Protein AF-A0A3B0P380-F1 (afdb_monomer_lite)

pLDDT: mean 79.55, std 13.05, range [31.09, 96.0]

Sequence (305 aa):
MNDDGTLSNTISAFLKNLIENISSKEIKIEEIKENIISSLKQIDYEKLFTEDFFKKAALAVFDKSVKKDEFEKELQSLYNFLSENLPKLKNSAVRRKRNTSENKENNNFLRKLESIIINALKGLNSSLNKIDHKEISDSITNTITKIIKDQIGKVIKNIDSEIVSNNKLEKIVNIVIENKYFNELISDIITDFLAGKKIESNNIGSIISKILENVSSKLNNDIVNIVKKFTLDEKLINELVTDLIEFLSLEKTNEEDKEFLGKLIKEIINYLAETNYFKTKIIKRTTDFLVSYSKEFDITKPFQW

Organism: NCBI:txid45363

Radius of gyration: 25.13 Å; chains: 1; bounding box: 66×49×77 Å

Secondary structure (DSSP, 8-state):
---THHHHHHHHHHHHHHHHHHTTSS--HHHHHHHHHHHHHTS-HHHHS-HHHHHHHHHHHHHS---HHHHHHHHHHHHHHHHHHHHHHHHHHHH----SSHHHHHHHHHHHHHHHHHHHHHHHTT---TTTTHHHHHHHHHHHHHHHHHHHHHHHTT---SSS-HHHHHHHHHHHHHSHHHHHHHHHHHHHHHSS-----SSHHHHHHHHHHHHHHHHHHHHHHHHHHHTT-HHHHHHHHHHHHHHTT--S--HHHHHHHHHHHHHHHHHHHHSHIIIIIIIIHHHHHHHHHHTT--TTSTTT-

Structure (mmCIF, N/CA/C/O backbone):
data_AF-A0A3B0P380-F1
#
_entry.id   AF-A0A3B0P380-F1
#
loop_
_atom_site.group_PDB
_atom_site.id
_atom_site.type_symbol
_atom_site.label_atom_id
_atom_site.label_alt_id
_atom_site.label_comp_id
_atom_site.label_asym_id
_atom_site.label_entity_id
_atom_site.label_seq_id
_atom_site.pdbx_PDB_ins_code
_atom_site.Cartn_x
_atom_site.Cartn_y
_atom_site.Cartn_z
_atom_site.occupancy
_atom_site.B_iso_or_equiv
_atom_site.auth_seq_id
_atom_site.auth_comp_id
_atom_site.auth_asym_id
_atom_site.auth_atom_id
_atom_site.pdbx_PDB_model_num
ATOM 1 N N . MET A 1 1 ? 32.455 13.733 -23.886 1.00 31.33 1 MET A N 1
ATOM 2 C CA . MET A 1 1 ? 32.086 13.857 -25.311 1.00 31.33 1 MET A CA 1
ATOM 3 C C . MET A 1 1 ? 31.186 12.688 -25.636 1.00 31.33 1 MET A C 1
ATOM 5 O O . MET A 1 1 ? 31.513 11.572 -25.258 1.00 31.33 1 MET A O 1
ATOM 9 N N . ASN A 1 2 ? 30.012 13.021 -26.156 1.00 31.09 2 ASN A N 1
ATOM 10 C CA . ASN A 1 2 ? 28.775 12.262 -26.053 1.00 31.09 2 ASN A CA 1
ATOM 11 C C . ASN A 1 2 ? 28.783 10.947 -26.825 1.00 31.09 2 ASN A C 1
ATOM 13 O O . ASN A 1 2 ? 29.142 10.908 -27.998 1.00 31.09 2 ASN A O 1
ATOM 17 N N . ASP A 1 3 ? 28.258 9.913 -26.175 1.00 38.47 3 ASP A N 1
ATOM 18 C CA . ASP A 1 3 ? 27.872 8.644 -26.787 1.00 38.47 3 ASP A CA 1
ATOM 19 C C . ASP A 1 3 ? 26.443 8.735 -27.374 1.00 38.47 3 ASP A C 1
ATOM 21 O O . ASP A 1 3 ? 25.606 7.850 -27.195 1.00 38.47 3 ASP A O 1
ATOM 25 N N . ASP A 1 4 ? 26.158 9.836 -28.092 1.00 40.62 4 ASP A N 1
ATOM 26 C CA . ASP A 1 4 ? 24.897 10.088 -28.824 1.00 40.62 4 ASP A CA 1
ATOM 27 C C . ASP A 1 4 ? 24.667 9.065 -29.964 1.00 40.62 4 ASP A C 1
ATOM 29 O O . ASP A 1 4 ? 23.610 9.028 -30.600 1.00 40.62 4 ASP A O 1
ATOM 33 N N . GLY A 1 5 ? 25.648 8.192 -30.223 1.00 46.19 5 GLY A N 1
ATOM 34 C CA . GLY A 1 5 ? 25.595 7.159 -31.251 1.00 46.19 5 GLY A CA 1
ATOM 35 C C . GLY A 1 5 ? 24.738 5.947 -30.883 1.00 46.19 5 GLY A C 1
ATOM 36 O O . GLY A 1 5 ? 24.201 5.299 -31.773 1.00 46.19 5 GLY A O 1
ATOM 37 N N . THR A 1 6 ? 24.551 5.618 -29.605 1.00 54.59 6 THR A N 1
ATOM 38 C CA . THR A 1 6 ? 23.923 4.336 -29.224 1.00 54.59 6 THR A CA 1
ATOM 39 C C . THR A 1 6 ? 22.413 4.304 -29.475 1.00 54.59 6 THR A C 1
ATOM 41 O O . THR A 1 6 ? 21.918 3.369 -30.111 1.00 54.59 6 THR A O 1
ATOM 44 N N . LEU A 1 7 ? 21.670 5.337 -29.063 1.00 49.72 7 LEU A N 1
ATOM 45 C CA . LEU A 1 7 ? 20.218 5.410 -29.279 1.00 49.72 7 LEU A CA 1
ATOM 46 C C . LEU A 1 7 ? 19.874 5.654 -30.757 1.00 49.72 7 LEU A C 1
ATOM 48 O O . LEU A 1 7 ? 18.997 4.987 -31.302 1.00 49.72 7 LEU A O 1
ATOM 52 N N . SER A 1 8 ? 20.608 6.552 -31.422 1.00 50.03 8 SER A N 1
ATOM 53 C CA . SER A 1 8 ? 20.421 6.869 -32.845 1.00 50.03 8 SER A CA 1
ATOM 54 C C . SER A 1 8 ? 20.679 5.655 -33.747 1.00 50.03 8 SER A C 1
ATOM 56 O O . SER A 1 8 ? 19.872 5.345 -34.629 1.00 50.03 8 SER A O 1
ATOM 58 N N . ASN A 1 9 ? 21.740 4.887 -33.472 1.00 60.78 9 ASN A N 1
ATOM 59 C CA . ASN A 1 9 ? 22.031 3.655 -34.208 1.00 60.78 9 ASN A CA 1
ATOM 60 C C . ASN A 1 9 ? 20.990 2.563 -33.931 1.00 60.78 9 ASN A C 1
ATOM 62 O O . ASN A 1 9 ? 20.631 1.818 -34.840 1.00 60.78 9 ASN A O 1
ATOM 66 N N . THR A 1 10 ? 20.456 2.499 -32.709 1.00 54.00 10 THR A N 1
ATOM 67 C CA . THR A 1 10 ? 19.391 1.554 -32.338 1.00 54.00 10 THR A CA 1
ATOM 68 C C . THR A 1 10 ? 18.070 1.886 -33.040 1.00 54.00 10 THR A C 1
ATOM 70 O O . THR A 1 10 ? 17.429 0.994 -33.593 1.00 54.00 10 THR A O 1
ATOM 73 N N . ILE A 1 11 ? 17.682 3.166 -33.086 1.00 58.34 11 ILE A N 1
ATOM 74 C CA . ILE A 1 11 ? 16.498 3.639 -33.824 1.00 58.34 11 ILE A CA 1
ATOM 75 C C . ILE A 1 11 ? 16.674 3.381 -35.324 1.00 58.34 11 ILE A C 1
ATOM 77 O O . ILE A 1 11 ? 15.760 2.884 -35.976 1.00 58.34 11 ILE A O 1
ATOM 81 N N . SER A 1 12 ? 17.863 3.650 -35.864 1.00 63.22 12 SER A N 1
ATOM 82 C CA . SER A 1 12 ? 18.176 3.402 -37.275 1.00 63.22 12 SER A CA 1
ATOM 83 C C . SER A 1 12 ? 18.116 1.911 -37.623 1.00 63.22 12 SER A C 1
ATOM 85 O O . SER A 1 12 ? 17.576 1.550 -38.665 1.00 63.22 12 SER A O 1
ATOM 87 N N . ALA A 1 13 ? 18.602 1.034 -36.738 1.00 65.19 13 ALA A N 1
ATOM 88 C CA . ALA A 1 13 ? 18.504 -0.415 -36.900 1.00 65.19 13 ALA A CA 1
ATOM 89 C C . ALA A 1 13 ? 17.050 -0.913 -36.823 1.00 65.19 13 ALA A C 1
ATOM 91 O O . ALA A 1 13 ? 16.642 -1.726 -37.652 1.00 65.19 13 ALA A O 1
ATOM 92 N N . PHE A 1 14 ? 16.248 -0.384 -35.889 1.00 63.31 14 PHE A N 1
ATOM 93 C CA . PHE A 1 14 ? 14.815 -0.680 -35.794 1.00 63.31 14 PHE A CA 1
ATOM 94 C C . PHE A 1 14 ? 14.070 -0.271 -37.071 1.00 63.31 14 PHE A C 1
ATOM 96 O O . PHE A 1 14 ? 13.351 -1.082 -37.650 1.00 63.31 14 PHE A O 1
ATOM 103 N N . LEU A 1 15 ? 14.275 0.964 -37.542 1.00 64.94 15 LEU A N 1
ATOM 104 C CA . LEU A 1 15 ? 13.627 1.479 -38.750 1.00 64.94 15 LEU A CA 1
ATOM 105 C C . LEU A 1 15 ? 14.047 0.697 -39.994 1.00 64.94 15 LEU A C 1
ATOM 107 O O . LEU A 1 15 ? 13.199 0.372 -40.819 1.00 64.94 15 LEU A O 1
ATOM 111 N N . LYS A 1 16 ? 15.330 0.343 -40.111 1.00 68.75 16 LYS A N 1
ATOM 112 C CA . LYS A 1 16 ? 15.836 -0.451 -41.233 1.00 68.75 16 LYS A CA 1
ATOM 113 C C . LYS A 1 16 ? 15.203 -1.846 -41.274 1.00 68.75 16 LYS A C 1
ATOM 115 O O . LYS A 1 16 ? 14.675 -2.227 -42.314 1.00 68.75 16 LYS A O 1
ATOM 120 N N . ASN A 1 17 ? 15.156 -2.550 -40.140 1.00 64.06 17 ASN A N 1
ATOM 121 C CA . ASN A 1 17 ? 14.493 -3.856 -40.039 1.00 64.06 17 ASN A CA 1
ATOM 122 C C . ASN A 1 17 ? 12.981 -3.773 -40.299 1.00 64.06 17 ASN A C 1
ATOM 124 O O . ASN A 1 17 ? 12.400 -4.682 -40.889 1.00 64.06 17 ASN A O 1
ATOM 128 N N . LEU A 1 18 ? 12.327 -2.689 -39.879 1.00 60.84 18 LEU A N 1
ATOM 129 C CA . LEU A 1 18 ? 10.902 -2.475 -40.125 1.00 60.84 18 LEU A CA 1
ATOM 130 C C . LEU A 1 18 ? 10.618 -2.239 -41.619 1.00 60.84 18 LEU A C 1
ATOM 132 O O . LEU A 1 18 ? 9.699 -2.837 -42.174 1.00 60.84 18 LEU A O 1
ATOM 136 N N . ILE A 1 19 ? 11.435 -1.416 -42.281 1.00 65.75 19 ILE A N 1
ATOM 137 C CA . ILE A 1 19 ? 11.305 -1.077 -43.707 1.00 65.75 19 ILE A CA 1
ATOM 138 C C . ILE A 1 19 ? 11.599 -2.286 -44.605 1.00 65.75 19 ILE A C 1
ATOM 140 O O . ILE A 1 19 ? 10.837 -2.548 -45.540 1.00 65.75 19 ILE A O 1
ATOM 144 N N . GLU A 1 20 ? 12.663 -3.044 -44.323 1.00 65.62 20 GLU A N 1
ATOM 145 C CA . GLU A 1 20 ? 13.025 -4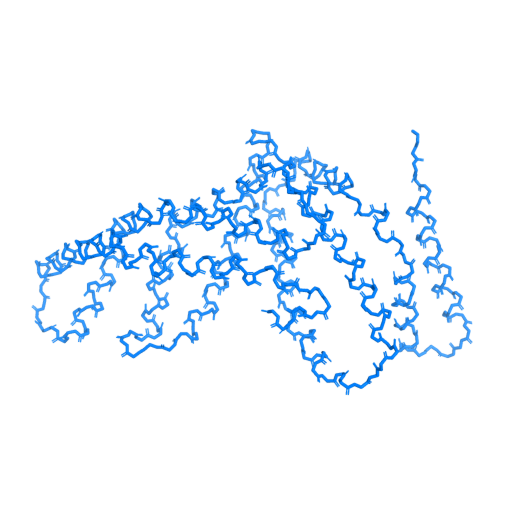.243 -45.096 1.00 65.62 20 GLU A CA 1
ATOM 146 C C . GLU A 1 20 ? 11.919 -5.311 -45.038 1.00 65.62 20 GLU A C 1
ATOM 148 O O . GLU A 1 20 ? 11.603 -5.940 -46.049 1.00 65.62 20 GLU A O 1
ATOM 153 N N . ASN A 1 21 ? 11.250 -5.445 -43.892 1.00 56.84 21 ASN A N 1
ATOM 154 C CA . ASN A 1 21 ? 10.169 -6.410 -43.706 1.00 56.84 21 ASN A CA 1
ATOM 155 C C . ASN A 1 21 ? 8.831 -5.983 -44.335 1.00 56.84 21 ASN A C 1
ATOM 157 O O . ASN A 1 21 ? 8.106 -6.833 -44.846 1.00 56.84 21 ASN A O 1
ATOM 161 N N . ILE A 1 22 ? 8.500 -4.685 -44.349 1.00 59.16 22 ILE A N 1
ATOM 162 C CA . ILE A 1 22 ? 7.259 -4.171 -44.969 1.00 59.16 22 ILE A CA 1
ATOM 163 C C . ILE A 1 22 ? 7.318 -4.239 -46.505 1.00 59.16 22 ILE A C 1
ATOM 165 O O . ILE A 1 22 ? 6.292 -4.393 -47.162 1.00 59.16 22 ILE A O 1
ATOM 169 N N . SER A 1 23 ? 8.513 -4.152 -47.092 1.00 59.81 23 SER A N 1
ATOM 170 C CA . SER A 1 23 ? 8.684 -3.990 -48.543 1.00 59.81 23 SER A CA 1
ATOM 171 C C . SER A 1 23 ? 8.512 -5.280 -49.365 1.00 59.81 23 SER A C 1
ATOM 173 O O . SER A 1 23 ? 8.600 -5.218 -50.590 1.00 59.81 23 SER A O 1
ATOM 175 N N . SER A 1 24 ? 8.296 -6.450 -48.743 1.00 55.84 24 SER A N 1
ATOM 176 C CA . SER A 1 24 ? 8.492 -7.746 -49.420 1.00 55.84 24 SER A CA 1
ATOM 177 C C . SER A 1 24 ? 7.262 -8.641 -49.659 1.00 55.84 24 SER A C 1
ATOM 179 O O . SER A 1 24 ? 7.450 -9.693 -50.269 1.00 55.84 24 SER A O 1
ATOM 181 N N . LYS A 1 25 ? 6.019 -8.271 -49.289 1.00 50.59 25 LYS A N 1
ATOM 182 C CA . LYS A 1 25 ? 4.778 -8.987 -49.697 1.00 50.59 25 LYS A CA 1
ATOM 183 C C . LYS A 1 25 ? 3.492 -8.258 -49.279 1.00 50.59 25 LYS A C 1
ATOM 185 O O . LYS A 1 25 ? 3.532 -7.311 -48.503 1.00 50.59 25 LYS A O 1
ATOM 190 N N . GLU A 1 26 ? 2.363 -8.719 -49.825 1.00 55.75 26 GLU A N 1
ATOM 191 C CA . GLU A 1 26 ? 0.990 -8.313 -49.486 1.00 55.75 26 GLU A CA 1
ATOM 192 C C . GLU A 1 26 ? 0.831 -8.129 -47.966 1.00 55.75 26 GLU A C 1
ATOM 194 O O . GLU A 1 26 ? 1.097 -9.053 -47.196 1.00 55.75 26 GLU A O 1
ATOM 199 N N . ILE A 1 27 ? 0.471 -6.915 -47.535 1.00 56.84 27 ILE A N 1
ATOM 200 C CA . ILE A 1 27 ? 0.569 -6.496 -46.133 1.00 56.84 27 ILE A CA 1
ATOM 201 C C . ILE A 1 27 ? -0.408 -7.300 -45.270 1.00 56.84 27 ILE A C 1
ATOM 203 O O . ILE A 1 27 ? -1.596 -6.987 -45.181 1.00 56.84 27 ILE A O 1
ATOM 207 N N . LYS A 1 28 ? 0.110 -8.314 -44.578 1.00 60.62 28 LYS A N 1
ATOM 208 C CA . LYS A 1 28 ? -0.597 -8.988 -43.491 1.00 60.62 28 LYS A CA 1
ATOM 209 C C . LYS A 1 28 ? -0.248 -8.288 -42.185 1.00 60.62 28 LYS A C 1
ATOM 211 O O . LYS A 1 28 ? 0.909 -8.247 -41.769 1.00 60.62 28 LYS A O 1
ATOM 216 N N . ILE A 1 29 ? -1.260 -7.724 -41.535 1.00 57.81 29 ILE A N 1
ATOM 217 C CA . ILE A 1 29 ? -1.129 -6.965 -40.282 1.00 57.81 29 ILE A CA 1
ATOM 218 C C . ILE A 1 29 ? -0.435 -7.804 -39.194 1.00 57.81 29 ILE A C 1
ATOM 220 O O . ILE A 1 29 ? 0.309 -7.277 -38.368 1.00 57.81 29 ILE A O 1
ATOM 224 N N . GLU A 1 30 ? -0.658 -9.113 -39.207 1.00 64.31 30 GLU A N 1
ATOM 225 C CA . GLU A 1 30 ? -0.073 -10.093 -38.297 1.00 64.31 30 GLU A CA 1
ATOM 226 C C . GLU A 1 30 ? 1.449 -10.210 -38.484 1.00 64.31 30 GLU A C 1
ATOM 228 O O . GLU A 1 30 ? 2.176 -10.158 -37.494 1.00 64.31 30 GLU A O 1
ATOM 233 N N . GLU A 1 31 ? 1.941 -10.238 -39.727 1.00 63.06 31 GLU A N 1
ATOM 234 C CA . GLU A 1 31 ? 3.381 -10.279 -40.033 1.00 63.06 31 GLU A CA 1
ATOM 235 C C . GLU A 1 31 ? 4.069 -8.959 -39.635 1.00 63.06 31 GLU A C 1
ATOM 237 O O . GLU A 1 31 ? 5.155 -8.967 -39.058 1.00 63.06 31 GLU A O 1
ATOM 242 N N . ILE A 1 32 ? 3.413 -7.806 -39.833 1.00 63.38 32 ILE A N 1
ATOM 243 C CA . ILE A 1 32 ? 3.929 -6.508 -39.357 1.00 63.38 32 ILE A CA 1
ATOM 244 C C . ILE A 1 32 ? 4.048 -6.485 -37.828 1.00 63.38 32 ILE A C 1
ATOM 246 O O . ILE A 1 32 ? 5.060 -6.029 -37.295 1.00 63.38 32 ILE A O 1
ATOM 250 N N . LYS A 1 33 ? 3.035 -6.981 -37.106 1.00 65.00 33 LYS A N 1
ATOM 251 C CA . LYS A 1 33 ? 3.068 -7.049 -35.636 1.00 65.00 33 LYS A CA 1
ATOM 252 C C . LYS A 1 33 ? 4.216 -7.927 -35.146 1.00 65.00 33 LYS A C 1
ATOM 254 O O . LYS A 1 33 ? 4.934 -7.520 -34.234 1.00 65.00 33 LYS A O 1
ATOM 259 N N . GLU A 1 34 ? 4.406 -9.098 -35.746 1.00 68.25 34 GLU A N 1
ATOM 260 C CA . GLU A 1 34 ? 5.503 -10.003 -35.393 1.00 68.25 34 GLU A CA 1
ATOM 261 C C . GLU A 1 34 ? 6.873 -9.373 -35.673 1.00 68.25 34 GLU A C 1
ATOM 263 O O . GLU A 1 34 ? 7.756 -9.440 -34.816 1.00 68.25 34 GLU A O 1
ATOM 268 N N . ASN A 1 35 ? 7.021 -8.667 -36.796 1.00 65.94 35 ASN A N 1
ATOM 269 C CA . ASN A 1 35 ? 8.257 -7.976 -37.171 1.00 65.94 35 ASN A CA 1
ATOM 270 C C . ASN A 1 35 ? 8.581 -6.769 -36.277 1.00 65.94 35 ASN A C 1
ATOM 272 O O . ASN A 1 35 ? 9.744 -6.530 -35.941 1.00 65.94 35 ASN A O 1
ATOM 276 N N . ILE A 1 36 ? 7.566 -6.022 -35.835 1.00 68.00 36 ILE A N 1
ATOM 277 C CA . ILE A 1 36 ? 7.741 -4.957 -34.837 1.00 68.00 36 ILE A CA 1
ATOM 278 C C . ILE A 1 36 ? 8.210 -5.560 -33.510 1.00 68.00 36 ILE A C 1
ATOM 280 O O . ILE A 1 36 ? 9.177 -5.080 -32.919 1.00 68.00 36 ILE A O 1
ATOM 284 N N . ILE A 1 37 ? 7.554 -6.626 -33.044 1.00 67.00 37 ILE A N 1
ATOM 285 C CA . ILE A 1 37 ? 7.884 -7.272 -31.768 1.00 67.00 37 ILE A CA 1
ATOM 286 C C . ILE A 1 37 ? 9.293 -7.873 -31.806 1.00 67.00 37 ILE A C 1
ATOM 288 O O . ILE A 1 37 ? 10.044 -7.719 -30.842 1.00 67.00 37 ILE A O 1
ATOM 292 N N . SER A 1 38 ? 9.671 -8.543 -32.897 1.00 67.94 38 SER A N 1
ATOM 293 C CA . SER A 1 38 ? 11.007 -9.125 -33.049 1.00 67.94 38 SER A CA 1
ATOM 294 C C . SER A 1 38 ? 12.091 -8.045 -33.066 1.00 67.94 38 SER A C 1
ATOM 296 O O . SER A 1 38 ? 13.095 -8.186 -32.370 1.00 67.94 38 SER A O 1
ATOM 298 N N . SER A 1 39 ? 11.850 -6.927 -33.753 1.00 68.75 39 SER A N 1
ATOM 299 C CA . SER A 1 39 ? 12.773 -5.787 -33.796 1.00 68.75 39 SER A CA 1
ATOM 300 C C . SER A 1 39 ? 12.926 -5.114 -32.428 1.00 68.75 39 SER A C 1
ATOM 302 O O . SER A 1 39 ? 14.040 -4.792 -32.024 1.00 68.75 39 SER A O 1
ATOM 304 N N . LEU A 1 40 ? 11.837 -4.962 -31.664 1.00 68.19 40 LEU A N 1
ATOM 305 C CA . LEU A 1 40 ? 11.903 -4.449 -30.290 1.00 68.19 40 LEU A CA 1
ATOM 306 C C . LEU A 1 40 ? 12.730 -5.373 -29.385 1.00 68.19 40 LEU A C 1
ATOM 308 O O . LEU A 1 40 ? 13.587 -4.906 -28.642 1.00 68.19 40 LEU A O 1
ATOM 312 N N . LYS A 1 41 ? 12.554 -6.697 -29.488 1.00 69.00 41 LYS A N 1
ATOM 313 C CA . LYS A 1 41 ? 13.314 -7.683 -28.694 1.00 69.00 41 LYS A CA 1
ATOM 314 C C . LYS A 1 41 ? 14.835 -7.642 -28.933 1.00 69.00 41 LYS A C 1
ATOM 316 O O . LYS A 1 41 ? 15.590 -8.097 -28.067 1.00 69.00 41 LYS A O 1
ATOM 321 N N . GLN A 1 42 ? 15.284 -7.127 -30.081 1.00 70.94 42 GLN A N 1
ATOM 322 C CA . GLN A 1 42 ? 16.705 -7.024 -30.442 1.00 70.94 42 GLN A CA 1
ATOM 323 C C . GLN A 1 42 ? 17.425 -5.845 -29.776 1.00 70.94 42 GLN A C 1
ATOM 325 O O . GLN A 1 42 ? 18.654 -5.848 -29.718 1.00 70.94 42 GLN A O 1
ATOM 330 N N . ILE A 1 43 ? 16.692 -4.863 -29.243 1.00 71.50 43 ILE A N 1
ATOM 331 C CA . ILE A 1 43 ? 17.286 -3.706 -28.571 1.00 71.50 43 ILE A CA 1
ATOM 332 C C . ILE A 1 43 ? 17.975 -4.151 -27.269 1.00 71.50 43 ILE A C 1
ATOM 334 O O . ILE A 1 43 ? 17.421 -4.904 -26.460 1.00 71.50 43 ILE A O 1
ATOM 338 N N . ASP A 1 44 ? 19.205 -3.678 -27.057 1.00 73.50 44 ASP A N 1
ATOM 339 C CA . ASP A 1 44 ? 19.976 -3.922 -25.834 1.00 73.50 44 ASP A CA 1
ATOM 340 C C . ASP A 1 44 ? 19.581 -2.921 -24.741 1.00 73.50 44 ASP A C 1
ATOM 342 O O . ASP A 1 44 ? 20.306 -1.984 -24.400 1.00 73.50 44 ASP A O 1
ATOM 346 N N . TYR A 1 45 ? 18.362 -3.099 -24.231 1.00 74.19 45 TYR A N 1
ATOM 347 C CA . TYR A 1 45 ? 17.763 -2.202 -23.249 1.00 74.19 45 TYR A CA 1
ATOM 348 C C . TYR A 1 45 ? 18.596 -2.054 -21.968 1.00 74.19 45 TYR A C 1
ATOM 350 O O . TYR A 1 45 ? 18.578 -0.989 -21.362 1.00 74.19 45 TYR A O 1
ATOM 358 N N . GLU A 1 46 ? 19.351 -3.077 -21.564 1.00 73.06 46 GLU A N 1
ATOM 359 C CA . GLU A 1 46 ? 20.165 -3.039 -20.342 1.00 73.06 46 GLU A CA 1
ATOM 360 C C . GLU A 1 46 ? 21.307 -2.019 -20.430 1.00 73.06 46 GLU A C 1
ATOM 362 O O . GLU A 1 46 ? 21.632 -1.372 -19.434 1.00 73.06 46 GLU A O 1
ATOM 367 N N . LYS A 1 47 ? 21.883 -1.827 -21.626 1.00 81.06 47 LYS A N 1
ATOM 368 C CA . LYS A 1 47 ? 22.918 -0.806 -21.857 1.00 81.06 47 LYS A CA 1
ATOM 369 C C . LYS A 1 47 ? 22.360 0.610 -21.918 1.00 81.06 47 LYS A C 1
ATOM 371 O O . LYS A 1 47 ? 23.066 1.551 -21.571 1.00 81.06 47 LYS A O 1
ATOM 376 N N . LEU A 1 48 ? 21.119 0.763 -22.373 1.00 80.12 48 LEU A N 1
ATOM 377 C CA . LEU A 1 48 ? 20.465 2.067 -22.487 1.00 80.12 48 LEU A CA 1
ATOM 378 C C . LEU A 1 48 ? 19.907 2.525 -21.133 1.00 80.12 48 LEU A C 1
ATOM 380 O O . LEU A 1 48 ? 20.122 3.659 -20.711 1.00 80.12 48 LEU A O 1
ATOM 384 N N . PHE A 1 49 ? 19.224 1.626 -20.429 1.00 85.12 49 PHE A N 1
ATOM 385 C CA . PHE A 1 49 ? 18.481 1.906 -19.204 1.00 85.12 49 PHE A CA 1
ATOM 386 C C . PHE A 1 49 ? 19.271 1.471 -17.962 1.00 85.12 49 PHE A C 1
ATOM 388 O O . PHE A 1 49 ? 18.884 0.560 -17.226 1.00 85.12 49 PHE A O 1
ATOM 395 N N . THR A 1 50 ? 20.415 2.122 -17.750 1.00 87.25 50 THR A N 1
ATOM 396 C CA . THR A 1 50 ? 21.296 1.898 -16.592 1.00 87.25 50 THR A CA 1
ATOM 397 C C . THR A 1 50 ? 20.795 2.607 -15.330 1.00 87.25 50 THR A C 1
ATOM 399 O O . THR A 1 50 ? 19.941 3.490 -15.388 1.00 87.25 50 THR A O 1
ATOM 402 N N . GLU A 1 51 ? 21.356 2.258 -14.168 1.00 86.88 51 GLU A N 1
ATOM 403 C CA . GLU A 1 51 ? 21.082 2.972 -12.910 1.00 86.88 51 GLU A CA 1
ATOM 404 C C . GLU A 1 51 ? 21.368 4.482 -13.034 1.00 86.88 51 GLU A C 1
ATOM 406 O O . GLU A 1 51 ? 20.551 5.303 -12.623 1.00 86.88 51 GLU A O 1
ATOM 411 N N . ASP A 1 52 ? 22.498 4.852 -13.647 1.00 85.25 52 ASP A N 1
ATOM 412 C CA . ASP A 1 52 ? 22.889 6.252 -13.857 1.00 85.25 52 ASP A CA 1
ATOM 413 C C . ASP A 1 52 ? 21.938 6.975 -14.819 1.00 85.25 52 ASP A C 1
ATOM 415 O O . ASP A 1 52 ? 21.585 8.129 -14.574 1.00 85.25 52 ASP A O 1
ATOM 419 N N . PHE A 1 53 ? 21.458 6.289 -15.866 1.00 86.81 53 PHE A N 1
ATOM 420 C CA . PHE A 1 53 ? 20.419 6.826 -16.745 1.00 86.81 53 PHE A CA 1
ATOM 421 C C . PHE A 1 53 ? 19.166 7.189 -15.947 1.00 86.81 53 PHE A C 1
ATOM 423 O O . PHE A 1 53 ? 18.705 8.325 -16.029 1.00 86.81 53 PHE A O 1
ATOM 430 N N . PHE A 1 54 ? 18.634 6.262 -15.144 1.00 85.88 54 PHE A N 1
ATOM 431 C CA . PHE A 1 54 ? 17.427 6.526 -14.359 1.00 85.88 54 PHE A CA 1
ATOM 432 C C . PHE A 1 54 ? 17.648 7.592 -13.293 1.00 85.88 54 PHE A C 1
ATOM 434 O O . PHE A 1 54 ? 16.773 8.430 -13.100 1.00 85.88 54 PHE A O 1
ATOM 441 N N . LYS A 1 55 ? 18.822 7.624 -12.657 1.00 81.69 55 LYS A N 1
ATOM 442 C CA . LYS A 1 55 ? 19.176 8.676 -11.702 1.00 81.69 55 LYS A CA 1
ATOM 443 C C . LYS A 1 55 ? 19.200 10.054 -12.365 1.00 81.69 55 LYS A C 1
ATOM 445 O O . LYS A 1 55 ? 18.609 10.994 -11.845 1.00 81.69 55 LYS A O 1
ATOM 450 N N . LYS A 1 56 ? 19.849 10.185 -13.526 1.00 81.94 56 LYS A N 1
ATOM 451 C CA . LYS A 1 56 ? 19.892 11.439 -14.295 1.00 81.94 56 LYS A CA 1
ATOM 452 C C . LYS A 1 56 ? 18.527 11.831 -14.838 1.00 81.94 56 LYS A C 1
ATOM 454 O O . LYS A 1 56 ? 18.192 13.005 -14.797 1.00 81.94 56 LYS A O 1
ATOM 459 N N . ALA A 1 57 ? 17.747 10.872 -15.333 1.00 80.25 57 ALA A N 1
ATOM 460 C CA . ALA A 1 57 ? 16.392 11.118 -15.809 1.00 80.25 57 ALA A CA 1
ATOM 461 C C . ALA A 1 57 ? 15.499 11.620 -14.669 1.00 80.25 57 ALA A C 1
ATOM 463 O O . ALA A 1 57 ? 14.793 12.606 -14.848 1.00 80.25 57 ALA A O 1
ATOM 464 N N . ALA A 1 58 ? 15.590 10.992 -13.494 1.00 75.00 58 ALA A N 1
ATOM 465 C CA . ALA A 1 58 ? 14.900 11.426 -12.290 1.00 75.00 58 ALA A CA 1
ATOM 466 C C . ALA A 1 58 ? 15.307 12.862 -11.928 1.00 75.00 58 ALA A C 1
ATOM 468 O O . ALA A 1 58 ? 14.460 13.744 -11.949 1.00 75.00 58 ALA A O 1
ATOM 469 N N . LEU A 1 59 ? 16.604 13.135 -11.742 1.00 74.94 59 LEU A N 1
ATOM 470 C CA . LEU A 1 59 ? 17.106 14.483 -11.441 1.00 74.94 59 LEU A CA 1
ATOM 471 C C . LEU A 1 59 ? 16.706 15.524 -12.499 1.00 74.94 59 LEU A C 1
ATOM 473 O O . LEU A 1 59 ? 16.283 16.612 -12.148 1.00 74.94 59 LEU A O 1
ATOM 477 N N . ALA A 1 60 ? 16.746 15.192 -13.790 1.00 74.50 60 ALA A N 1
ATOM 478 C CA . ALA A 1 60 ? 16.362 16.112 -14.862 1.00 74.50 60 ALA A CA 1
ATOM 479 C C . ALA A 1 60 ? 14.853 16.407 -14.902 1.00 74.50 60 ALA A C 1
ATOM 481 O O . ALA A 1 60 ? 14.451 17.510 -15.280 1.00 74.50 60 ALA A O 1
ATOM 482 N N . VAL A 1 61 ? 14.011 15.433 -14.541 1.00 70.88 61 VAL A N 1
ATOM 483 C CA . VAL A 1 61 ? 12.578 15.666 -14.300 1.00 70.88 61 VAL A CA 1
ATOM 484 C C . VAL A 1 61 ? 12.400 16.525 -13.048 1.00 70.88 61 VAL A C 1
ATOM 486 O O . VAL A 1 61 ? 11.518 17.377 -13.027 1.00 70.88 61 VAL A O 1
ATOM 489 N N . PHE A 1 62 ? 13.257 16.344 -12.041 1.00 68.00 62 PHE A N 1
ATOM 490 C CA . PHE A 1 62 ? 13.149 17.018 -10.750 1.00 68.00 62 PHE A CA 1
ATOM 491 C C . PHE A 1 62 ? 13.701 18.451 -10.718 1.00 68.00 62 PHE A C 1
ATOM 493 O O . PHE A 1 62 ? 13.245 19.252 -9.906 1.00 68.00 62 PHE A O 1
ATOM 500 N N . ASP A 1 63 ? 14.643 18.777 -11.603 1.00 64.31 63 ASP A N 1
ATOM 501 C CA . ASP A 1 63 ? 15.239 20.110 -11.767 1.00 64.31 63 ASP A CA 1
ATOM 502 C C . ASP A 1 63 ? 14.381 21.033 -12.642 1.00 64.31 63 ASP A C 1
ATOM 504 O O . ASP A 1 63 ? 14.494 22.260 -12.584 1.00 64.31 63 ASP A O 1
ATOM 508 N N . LYS A 1 64 ? 13.515 20.462 -13.485 1.00 61.94 64 LYS A N 1
ATOM 509 C CA . LYS A 1 64 ? 12.526 21.244 -14.224 1.00 61.94 64 LYS A CA 1
ATOM 510 C C . LYS A 1 64 ? 11.413 21.639 -13.263 1.00 61.94 64 LYS A C 1
ATOM 512 O O . LYS A 1 64 ? 10.960 20.826 -12.467 1.00 61.94 64 LYS A O 1
ATOM 517 N N . SER A 1 65 ? 10.920 22.869 -13.385 1.00 60.94 65 SER A N 1
ATOM 518 C CA . SER A 1 65 ? 9.715 23.367 -12.711 1.00 60.94 65 SER A CA 1
ATOM 519 C C . SER A 1 65 ? 8.443 22.677 -13.234 1.00 60.94 65 SER A C 1
ATOM 521 O O . SER A 1 65 ? 7.512 23.320 -13.725 1.00 60.94 65 SER A O 1
ATOM 523 N N . VAL A 1 66 ? 8.417 21.344 -13.190 1.00 65.81 66 VAL A N 1
ATOM 524 C CA . VAL A 1 66 ? 7.261 20.534 -13.549 1.00 65.81 66 VAL A CA 1
ATOM 525 C C . VAL A 1 66 ? 6.161 20.872 -12.560 1.00 65.81 66 VAL A C 1
ATOM 527 O O . VAL A 1 66 ? 6.337 20.774 -11.346 1.00 65.81 66 VAL A O 1
ATOM 530 N N . LYS A 1 67 ? 5.011 21.301 -13.077 1.00 75.19 67 LYS A N 1
ATOM 531 C CA . LYS A 1 67 ? 3.870 21.622 -12.227 1.00 75.19 67 LYS A CA 1
ATOM 532 C C . LYS A 1 67 ? 3.405 20.351 -11.526 1.00 75.19 67 LYS A C 1
ATOM 534 O O . LYS A 1 67 ? 3.098 19.362 -12.189 1.00 75.19 67 LYS A O 1
ATOM 539 N N . LYS A 1 68 ? 3.285 20.424 -10.199 1.00 75.69 68 LYS A N 1
ATOM 540 C CA . LYS A 1 68 ? 2.797 19.351 -9.320 1.00 75.69 68 LYS A CA 1
ATOM 541 C C . LYS A 1 68 ? 1.620 18.565 -9.920 1.00 75.69 68 LYS A C 1
ATOM 543 O O . LYS A 1 68 ? 1.680 17.348 -10.062 1.00 75.69 68 LYS A O 1
ATOM 548 N N . ASP A 1 69 ? 0.582 19.280 -10.350 1.00 79.50 69 ASP A N 1
ATOM 549 C CA . ASP A 1 69 ? -0.654 18.684 -10.871 1.00 79.50 69 ASP A CA 1
ATOM 550 C C . ASP A 1 69 ? -0.468 17.934 -12.197 1.00 79.50 69 ASP A C 1
ATOM 552 O O . ASP A 1 69 ? -1.201 16.989 -12.485 1.00 79.50 69 ASP A O 1
ATOM 556 N N . GLU A 1 70 ? 0.472 18.374 -13.033 1.00 82.25 70 GLU A N 1
ATOM 557 C CA . GLU A 1 70 ? 0.776 17.729 -14.312 1.00 82.25 70 GLU A CA 1
ATOM 558 C C . GLU A 1 70 ? 1.530 16.422 -14.070 1.00 82.25 70 GLU A C 1
ATOM 560 O O . GLU A 1 70 ? 1.126 15.376 -14.576 1.00 82.25 70 GLU A O 1
ATOM 565 N N . PHE A 1 71 ? 2.525 16.454 -13.182 1.00 82.44 71 PHE A N 1
ATOM 566 C CA . PHE A 1 71 ? 3.271 15.263 -12.792 1.00 82.44 71 PHE A CA 1
ATOM 567 C C . PHE A 1 71 ? 2.384 14.215 -12.104 1.00 82.44 71 PHE A C 1
ATOM 569 O O . PHE A 1 71 ? 2.438 13.034 -12.447 1.00 82.44 71 PHE A O 1
ATOM 576 N N . GLU A 1 72 ? 1.496 14.628 -11.189 1.00 84.56 72 GLU A N 1
ATOM 577 C CA . GLU A 1 72 ? 0.515 13.716 -10.582 1.00 84.56 72 GLU A CA 1
ATOM 578 C C . GLU A 1 72 ? -0.398 13.061 -11.635 1.00 84.56 72 GLU A C 1
ATOM 580 O O . GLU A 1 72 ? -0.693 11.867 -11.545 1.00 84.56 72 GLU A O 1
ATOM 585 N N . LYS A 1 73 ? -0.841 13.811 -12.655 1.00 86.12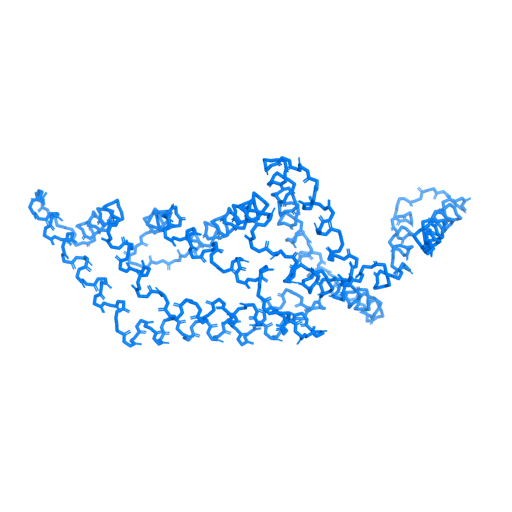 73 LYS A N 1
ATOM 586 C CA . LYS A 1 73 ? -1.681 13.270 -13.739 1.00 86.12 73 LYS A CA 1
ATOM 587 C C . LYS A 1 73 ? -0.937 12.253 -14.594 1.00 86.12 73 LYS A C 1
ATOM 589 O O . LYS A 1 73 ? -1.536 11.246 -14.974 1.00 86.12 73 LYS A O 1
ATOM 594 N N . GLU A 1 74 ? 0.335 12.490 -14.894 1.00 85.62 74 GLU A N 1
ATOM 595 C CA . GLU A 1 74 ? 1.164 11.546 -15.648 1.00 85.62 74 GLU A CA 1
ATOM 596 C C . GLU A 1 74 ? 1.375 10.245 -14.867 1.00 85.62 74 GLU A C 1
ATOM 598 O O . GLU A 1 74 ? 1.129 9.159 -15.401 1.00 85.62 74 GLU A O 1
ATOM 603 N N . LEU A 1 75 ? 1.729 10.342 -13.580 1.00 86.50 75 LEU A N 1
ATOM 604 C CA . LEU A 1 75 ? 1.881 9.177 -12.704 1.00 86.50 75 LEU A CA 1
ATOM 605 C C . LEU A 1 75 ? 0.573 8.384 -12.578 1.00 86.50 75 LEU A C 1
ATOM 607 O O . LEU A 1 75 ? 0.573 7.155 -12.687 1.00 86.50 75 LEU A O 1
ATOM 611 N N . GLN A 1 76 ? -0.557 9.076 -12.406 1.00 87.38 76 GLN A N 1
ATOM 612 C CA . GLN A 1 76 ? -1.869 8.434 -12.341 1.00 87.38 76 GLN A CA 1
ATOM 613 C C . GLN A 1 76 ? -2.242 7.765 -13.669 1.00 87.38 76 GLN A C 1
ATOM 615 O O . GLN A 1 76 ? -2.784 6.660 -13.670 1.00 87.38 76 GLN A O 1
ATOM 620 N N . SER A 1 77 ? -1.942 8.402 -14.802 1.00 86.88 77 SER A N 1
ATOM 621 C CA . SER A 1 77 ? -2.210 7.845 -16.133 1.00 86.88 77 SER A CA 1
ATOM 622 C C . SER A 1 77 ? -1.400 6.575 -16.377 1.00 86.88 77 SER A C 1
ATOM 624 O O . SER A 1 77 ? -1.945 5.588 -16.872 1.00 86.88 77 SER A O 1
ATOM 626 N N . LEU A 1 78 ? -0.127 6.564 -15.966 1.00 85.56 78 LEU A N 1
ATOM 627 C CA . LEU A 1 78 ? 0.721 5.376 -16.022 1.00 85.56 78 LEU A CA 1
ATOM 628 C C . LEU A 1 78 ? 0.140 4.237 -15.177 1.00 85.56 78 LEU A C 1
ATOM 630 O O . LEU A 1 78 ? 0.017 3.111 -15.661 1.00 85.56 78 LEU A O 1
ATOM 634 N N . TYR A 1 79 ? -0.263 4.521 -13.937 1.00 86.75 79 TYR A N 1
ATOM 635 C CA . TYR A 1 79 ? -0.895 3.522 -13.078 1.00 86.75 79 TYR A CA 1
ATOM 636 C C . TYR A 1 79 ? -2.202 2.981 -13.675 1.00 86.75 79 TYR A C 1
ATOM 638 O O . TYR A 1 79 ? -2.390 1.763 -13.734 1.00 86.75 79 TYR A O 1
ATOM 646 N N . ASN A 1 80 ? -3.085 3.856 -14.166 1.00 86.69 80 ASN A N 1
ATOM 647 C CA . ASN A 1 80 ? -4.348 3.455 -14.787 1.00 86.69 80 ASN A CA 1
ATOM 648 C C . ASN A 1 80 ? -4.087 2.542 -15.990 1.00 86.69 80 ASN A C 1
ATOM 650 O O . ASN A 1 80 ? -4.623 1.437 -16.052 1.00 86.69 80 ASN A O 1
ATOM 654 N N . PHE A 1 81 ? -3.171 2.941 -16.876 1.00 86.19 81 PHE A N 1
ATOM 655 C CA . PHE A 1 81 ? -2.777 2.135 -18.027 1.00 86.19 81 PHE A CA 1
ATOM 656 C C . PHE A 1 81 ? -2.264 0.748 -17.617 1.00 86.19 81 PHE A C 1
ATOM 658 O O . PHE A 1 81 ? -2.682 -0.262 -18.189 1.00 86.19 81 PHE A O 1
ATOM 665 N N . LEU A 1 82 ? -1.380 0.665 -16.618 1.00 82.38 82 LEU A N 1
ATOM 666 C CA . LEU A 1 82 ? -0.861 -0.618 -16.139 1.00 82.38 82 LEU A CA 1
ATOM 667 C C . LEU A 1 82 ? -1.972 -1.476 -15.518 1.00 82.38 82 LEU A C 1
ATOM 669 O O . LEU A 1 82 ? -2.108 -2.649 -15.870 1.00 82.38 82 LEU A O 1
ATOM 673 N N . SER A 1 83 ? -2.795 -0.897 -14.643 1.00 82.62 83 SER A N 1
ATOM 674 C CA . SER A 1 83 ? -3.856 -1.614 -13.927 1.00 82.62 83 SER A CA 1
ATOM 675 C C . SER A 1 83 ? -4.950 -2.164 -14.852 1.00 82.62 83 SER A C 1
ATOM 677 O O . SER A 1 83 ? -5.426 -3.277 -14.635 1.00 82.62 83 SER A O 1
ATOM 679 N N . GLU A 1 84 ? -5.298 -1.455 -15.928 1.00 83.56 84 GLU A N 1
ATOM 680 C CA . GLU A 1 84 ? -6.284 -1.911 -16.917 1.00 83.56 84 GLU A CA 1
ATOM 681 C C . GLU A 1 84 ? -5.755 -3.028 -17.825 1.00 83.56 84 GLU A C 1
ATOM 683 O O . GLU A 1 84 ? -6.520 -3.865 -18.319 1.00 83.56 84 GLU A O 1
ATOM 688 N N . ASN A 1 85 ? -4.447 -3.048 -18.088 1.00 79.25 85 ASN A N 1
ATOM 689 C CA . ASN A 1 85 ? -3.851 -3.979 -19.043 1.00 79.25 85 ASN A CA 1
ATOM 690 C C . ASN A 1 85 ? -3.256 -5.232 -18.386 1.00 79.25 85 ASN A C 1
ATOM 692 O O . ASN A 1 85 ? -3.228 -6.289 -19.020 1.00 79.25 85 ASN A O 1
ATOM 696 N N . LEU A 1 86 ? -2.867 -5.176 -17.110 1.00 76.81 86 LEU A N 1
ATOM 697 C CA . LEU A 1 86 ? -2.312 -6.322 -16.382 1.00 76.81 86 LEU A CA 1
ATOM 698 C C . LEU A 1 86 ? -3.262 -7.545 -16.327 1.00 76.81 86 LEU A C 1
ATOM 700 O O . LEU A 1 86 ? -2.810 -8.660 -16.609 1.00 76.81 86 LEU A O 1
ATOM 704 N N . PRO A 1 87 ? -4.587 -7.399 -16.108 1.00 74.50 87 PRO A N 1
ATOM 705 C CA . PRO A 1 87 ? -5.525 -8.525 -16.180 1.00 74.50 87 PRO A CA 1
ATOM 706 C C . PRO A 1 87 ? -5.615 -9.168 -17.575 1.00 74.50 87 PRO A C 1
ATOM 708 O O . PRO A 1 87 ? -5.796 -10.383 -17.699 1.00 74.50 87 PRO A O 1
ATOM 711 N N . LYS A 1 88 ? -5.446 -8.379 -18.647 1.00 76.56 88 LYS A N 1
ATOM 712 C CA . LYS A 1 88 ? -5.460 -8.880 -20.035 1.00 76.56 88 LYS A CA 1
ATOM 713 C C . LYS A 1 88 ? -4.256 -9.793 -20.300 1.00 76.56 88 LYS A C 1
ATOM 715 O O . LYS A 1 88 ? -4.372 -10.796 -21.011 1.00 76.56 88 LYS A O 1
ATOM 720 N N . LEU A 1 89 ? -3.118 -9.501 -19.667 1.00 67.06 89 LEU A N 1
ATOM 721 C CA . LEU A 1 89 ? -1.922 -10.344 -19.714 1.00 67.06 89 LEU A CA 1
ATOM 722 C C . LEU A 1 89 ? -2.143 -11.684 -18.991 1.00 67.06 89 LEU A C 1
ATOM 724 O O . LEU A 1 89 ? -1.807 -12.731 -19.544 1.00 67.06 89 LEU A O 1
ATOM 728 N N . LYS A 1 90 ? -2.812 -11.689 -17.830 1.00 62.31 90 LYS A N 1
ATOM 729 C CA . LYS A 1 90 ? -3.171 -12.928 -17.108 1.00 62.31 90 LYS A CA 1
ATOM 730 C C . LYS A 1 90 ? -4.03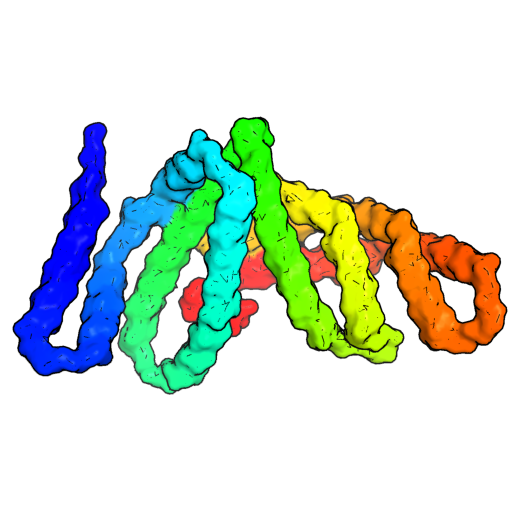7 -13.860 -17.965 1.00 62.31 90 LYS A C 1
ATOM 732 O O . LYS A 1 90 ? -3.744 -15.048 -18.102 1.00 62.31 90 LYS A O 1
ATOM 737 N N . ASN A 1 91 ? -5.069 -13.311 -18.604 1.00 58.62 91 ASN A N 1
ATOM 738 C CA . ASN A 1 91 ? -6.015 -14.083 -19.419 1.00 58.62 91 ASN A CA 1
ATOM 739 C C . ASN A 1 91 ? -5.393 -14.643 -20.709 1.00 58.62 91 ASN A C 1
ATOM 741 O O . ASN A 1 91 ? -5.786 -15.715 -21.173 1.00 58.62 91 ASN A O 1
ATOM 745 N N . SER A 1 92 ? -4.408 -13.949 -21.284 1.00 58.44 92 SER A N 1
ATOM 746 C CA . SER A 1 92 ? -3.676 -14.435 -22.461 1.00 58.44 92 SER A CA 1
ATOM 747 C C . SER A 1 92 ? -2.654 -15.527 -22.114 1.00 58.44 92 SER A C 1
ATOM 749 O O . SER A 1 92 ? -2.519 -16.486 -22.876 1.00 58.44 92 SER A O 1
ATOM 751 N N . ALA A 1 93 ? -2.013 -15.454 -20.941 1.00 55.59 93 ALA A N 1
ATOM 752 C CA . ALA A 1 93 ? -1.093 -16.483 -20.451 1.00 55.59 93 ALA A CA 1
ATOM 753 C C . ALA A 1 93 ? -1.797 -17.826 -20.172 1.00 55.59 93 ALA A C 1
ATOM 755 O O . ALA A 1 93 ? -1.288 -18.882 -20.548 1.00 55.59 93 ALA A O 1
ATOM 756 N N . VAL A 1 94 ? -3.006 -17.802 -19.594 1.00 55.59 94 VAL A N 1
ATOM 757 C CA . VAL A 1 94 ? -3.804 -19.019 -19.328 1.00 55.59 94 VAL A CA 1
ATOM 758 C C . VAL A 1 94 ? -4.199 -19.747 -20.624 1.00 55.59 94 VAL A C 1
ATOM 760 O O . VAL A 1 94 ? -4.279 -20.975 -20.640 1.00 55.59 94 VAL A O 1
ATOM 763 N N . ARG A 1 95 ? -4.384 -19.016 -21.734 1.00 52.84 95 ARG A N 1
ATOM 764 C CA . ARG A 1 95 ? -4.772 -19.575 -23.043 1.00 52.84 95 ARG A CA 1
ATOM 765 C C . ARG A 1 95 ? -3.604 -20.171 -23.847 1.00 52.84 95 ARG A C 1
ATOM 767 O O . ARG A 1 95 ? -3.853 -20.976 -24.737 1.00 52.84 95 ARG A O 1
ATOM 774 N N . ARG A 1 96 ? -2.344 -19.830 -23.540 1.00 54.03 96 ARG A N 1
ATOM 775 C CA . ARG A 1 96 ? -1.141 -20.242 -24.304 1.00 54.03 96 ARG A CA 1
ATOM 776 C C . ARG A 1 96 ? -0.353 -21.402 -23.671 1.00 54.03 96 ARG A C 1
ATOM 778 O O . ARG A 1 96 ? 0.872 -21.448 -23.744 1.00 54.03 96 ARG A O 1
ATOM 785 N N . LYS A 1 97 ? -1.022 -22.389 -23.069 1.00 48.12 97 LYS A N 1
ATOM 786 C CA . LYS A 1 97 ? -0.359 -23.653 -22.687 1.00 48.12 97 LYS A CA 1
ATOM 787 C C . LYS A 1 97 ? -0.151 -24.542 -23.922 1.00 48.12 97 LYS A C 1
ATOM 789 O O . LYS A 1 97 ? -0.961 -25.434 -24.145 1.00 48.12 97 LYS A O 1
ATOM 794 N N . ARG A 1 98 ? 0.910 -24.301 -24.706 1.00 45.91 98 ARG A N 1
ATOM 795 C CA . ARG A 1 98 ? 1.643 -25.278 -25.557 1.00 45.91 98 ARG A CA 1
ATOM 796 C C . ARG A 1 98 ? 2.635 -24.532 -26.460 1.00 45.91 98 ARG A C 1
ATOM 798 O O . ARG A 1 98 ? 2.203 -23.947 -27.441 1.00 45.91 98 ARG A O 1
ATOM 805 N N . ASN A 1 99 ? 3.921 -24.547 -26.092 1.00 45.12 99 ASN A N 1
ATOM 806 C CA . ASN A 1 99 ? 5.109 -24.674 -26.962 1.00 45.12 99 ASN A CA 1
ATOM 807 C C . ASN A 1 99 ? 6.386 -24.402 -26.141 1.00 45.12 99 ASN A C 1
ATOM 809 O O . ASN A 1 99 ? 6.494 -23.412 -25.424 1.00 45.12 99 ASN A O 1
ATOM 813 N N . THR A 1 100 ? 7.350 -25.322 -26.188 1.00 51.03 100 THR A N 1
ATOM 814 C CA . THR A 1 100 ? 8.532 -25.352 -25.302 1.00 51.03 100 THR A CA 1
ATOM 815 C C . THR A 1 100 ? 9.728 -24.532 -25.806 1.00 51.03 100 THR A C 1
ATOM 817 O O . THR A 1 100 ? 10.595 -24.196 -25.002 1.00 51.03 100 THR A O 1
ATOM 820 N N . SER A 1 101 ? 9.779 -24.164 -27.092 1.00 50.62 101 SER A N 1
ATOM 821 C CA . SER A 1 101 ? 10.851 -23.345 -27.690 1.00 50.62 101 SER A CA 1
ATOM 822 C C . SER A 1 101 ? 10.637 -21.832 -27.515 1.00 50.62 101 SER A C 1
ATOM 824 O O . SER A 1 101 ? 11.577 -21.139 -27.128 1.00 50.62 101 SER A O 1
ATOM 826 N N . GLU A 1 102 ? 9.403 -21.328 -27.668 1.00 53.12 102 GLU A N 1
ATOM 827 C CA . GLU A 1 102 ? 9.022 -19.918 -27.406 1.00 53.12 102 GLU A CA 1
ATOM 828 C C . GLU A 1 102 ? 9.288 -19.478 -25.955 1.00 53.12 102 GLU A C 1
ATOM 830 O O . GLU A 1 102 ? 9.451 -18.293 -25.659 1.00 53.12 102 GLU A O 1
ATOM 835 N N . ASN A 1 103 ? 9.370 -20.442 -25.036 1.00 62.94 103 ASN A N 1
ATOM 836 C CA . ASN A 1 103 ? 9.564 -20.188 -23.614 1.00 62.94 103 ASN A CA 1
ATOM 837 C C . ASN A 1 103 ? 10.957 -19.617 -23.292 1.00 62.94 103 ASN A C 1
ATOM 839 O O . ASN A 1 103 ? 11.081 -18.819 -22.370 1.00 62.94 103 ASN A O 1
ATOM 843 N N . LYS A 1 104 ? 12.016 -19.979 -24.036 1.00 66.50 104 LYS A N 1
ATOM 844 C CA . LYS A 1 104 ? 13.384 -19.502 -23.736 1.00 66.50 104 LYS A CA 1
ATOM 845 C C . LYS A 1 104 ? 13.608 -18.045 -24.144 1.00 66.50 104 LYS A C 1
ATOM 847 O O . LYS A 1 104 ? 14.135 -17.273 -23.349 1.00 66.50 104 LYS A O 1
ATOM 852 N N . GLU A 1 105 ? 13.190 -17.655 -25.347 1.00 65.69 105 GLU A N 1
ATOM 853 C CA . GLU A 1 105 ? 13.340 -16.271 -25.820 1.00 65.69 105 GLU A CA 1
ATOM 854 C C . GLU A 1 105 ? 12.467 -15.294 -25.034 1.00 65.69 105 GLU A C 1
ATOM 856 O O . GLU A 1 105 ? 12.927 -14.211 -24.670 1.00 65.69 105 GLU A O 1
ATOM 861 N N . ASN A 1 106 ? 11.229 -15.685 -24.714 1.00 70.00 106 ASN A N 1
ATOM 862 C CA . ASN A 1 106 ? 10.366 -14.869 -23.866 1.00 70.00 106 ASN A CA 1
ATOM 863 C C . ASN A 1 106 ? 10.936 -14.740 -22.447 1.00 70.00 106 ASN A C 1
ATOM 865 O O . ASN A 1 106 ? 10.943 -13.636 -21.912 1.00 70.00 106 ASN A O 1
ATOM 869 N N . ASN A 1 107 ? 11.492 -15.809 -21.866 1.00 76.94 107 ASN A N 1
ATOM 870 C CA . ASN A 1 107 ? 12.167 -15.717 -20.568 1.00 76.94 107 ASN A CA 1
ATOM 871 C C . ASN A 1 107 ? 13.380 -14.780 -20.614 1.00 76.94 107 ASN A C 1
ATOM 873 O O . ASN A 1 107 ? 13.539 -13.966 -19.711 1.00 76.94 107 ASN A O 1
ATOM 877 N N . ASN A 1 108 ? 14.200 -14.833 -21.668 1.00 77.19 108 ASN A N 1
ATOM 878 C CA . ASN A 1 108 ? 15.327 -13.909 -21.827 1.00 77.19 108 ASN A CA 1
ATOM 879 C C . ASN A 1 108 ? 14.864 -12.452 -21.938 1.00 77.19 108 ASN A C 1
ATOM 881 O O . ASN A 1 108 ? 15.451 -11.575 -21.312 1.00 77.19 108 ASN A O 1
ATOM 885 N N . PHE A 1 109 ? 13.800 -12.183 -22.697 1.00 77.31 109 PHE A N 1
ATOM 886 C CA . PHE A 1 109 ? 13.223 -10.843 -22.778 1.00 77.31 109 PHE A CA 1
ATOM 887 C C . PHE A 1 109 ? 12.687 -10.363 -21.419 1.00 77.31 109 PHE A C 1
ATOM 889 O O . PHE A 1 109 ? 12.971 -9.239 -21.018 1.00 77.31 109 PHE A O 1
ATOM 896 N N . LEU A 1 110 ? 11.983 -11.219 -20.671 1.00 80.56 110 LEU A N 1
ATOM 897 C CA . LEU A 1 110 ? 11.500 -10.891 -19.325 1.00 80.56 110 LEU A CA 1
ATOM 898 C C . LEU A 1 110 ? 12.651 -10.621 -18.347 1.00 80.56 110 LEU A C 1
ATOM 900 O O . LEU A 1 110 ? 12.560 -9.685 -17.564 1.00 80.56 110 LEU A O 1
ATOM 904 N N . ARG A 1 111 ? 13.755 -11.374 -18.425 1.00 83.44 111 ARG A N 1
ATOM 905 C CA . ARG A 1 111 ? 14.962 -11.111 -17.621 1.00 83.44 111 ARG A CA 1
ATOM 906 C C . ARG A 1 111 ? 15.619 -9.775 -17.980 1.00 83.44 111 ARG A C 1
ATOM 908 O O . ARG A 1 111 ? 16.024 -9.051 -17.077 1.00 83.44 111 ARG A O 1
ATOM 915 N N . LYS A 1 112 ? 15.643 -9.399 -19.264 1.00 81.75 112 LYS A N 1
ATOM 916 C CA . LYS A 1 112 ? 16.082 -8.054 -19.679 1.00 81.75 112 LYS A CA 1
ATOM 917 C C . LYS A 1 112 ? 15.190 -6.963 -19.090 1.00 81.75 112 LYS A C 1
ATOM 919 O O . LYS A 1 112 ? 15.694 -5.979 -18.561 1.00 81.75 112 LYS A O 1
ATOM 924 N N . LEU A 1 113 ? 13.867 -7.145 -19.131 1.00 82.75 113 LEU A N 1
ATOM 925 C CA . LEU A 1 113 ? 12.933 -6.221 -18.480 1.00 82.75 113 LEU A CA 1
ATOM 926 C C . LEU A 1 113 ? 13.158 -6.153 -16.962 1.00 82.75 113 LEU A C 1
ATOM 928 O O . LEU A 1 113 ? 13.105 -5.069 -16.392 1.00 82.75 113 LEU A O 1
ATOM 932 N N . GLU A 1 114 ? 13.457 -7.281 -16.315 1.00 85.56 114 GLU A N 1
ATOM 933 C CA . GLU A 1 114 ? 13.805 -7.336 -14.889 1.00 85.56 114 GLU A CA 1
ATOM 934 C C . GLU A 1 114 ? 14.999 -6.440 -14.569 1.00 85.56 114 GLU A C 1
ATOM 936 O O . GLU A 1 114 ? 14.935 -5.648 -13.634 1.00 85.56 114 GLU A O 1
ATOM 941 N N . SER A 1 115 ? 16.063 -6.532 -15.371 1.00 85.62 115 SER A N 1
ATOM 942 C CA . SER A 1 115 ? 17.271 -5.715 -15.232 1.00 85.62 115 SER A CA 1
ATOM 943 C C . SER A 1 115 ? 16.960 -4.220 -15.353 1.00 85.62 115 SER A C 1
ATOM 945 O O . SER A 1 115 ? 17.397 -3.431 -14.516 1.00 85.62 115 SER A O 1
ATOM 947 N N . ILE A 1 116 ? 16.110 -3.828 -16.310 1.00 87.12 116 ILE A N 1
ATOM 948 C CA . ILE A 1 116 ? 15.643 -2.438 -16.447 1.00 87.12 116 ILE A CA 1
ATOM 949 C C . ILE A 1 116 ? 14.886 -1.990 -15.192 1.00 87.12 116 ILE A C 1
ATOM 951 O O . ILE A 1 116 ? 15.149 -0.904 -14.679 1.00 87.12 116 ILE A O 1
ATOM 955 N N . ILE A 1 117 ? 13.966 -2.813 -14.676 1.00 86.69 117 ILE A N 1
ATOM 956 C CA . ILE A 1 117 ? 13.197 -2.485 -13.466 1.00 86.69 117 ILE A CA 1
ATOM 957 C C . ILE A 1 117 ? 14.131 -2.367 -12.256 1.00 86.69 117 ILE A C 1
ATOM 959 O O . ILE A 1 117 ? 14.004 -1.429 -11.473 1.00 86.69 117 ILE A O 1
ATOM 963 N N . ILE A 1 118 ? 15.100 -3.272 -12.114 1.00 88.31 118 ILE A N 1
ATOM 964 C CA . ILE A 1 118 ? 16.119 -3.220 -11.059 1.00 88.31 118 ILE A CA 1
ATOM 965 C C . ILE A 1 118 ? 16.921 -1.919 -11.154 1.00 88.31 118 ILE A C 1
ATOM 967 O O . ILE A 1 118 ? 17.099 -1.238 -10.143 1.00 88.31 118 ILE A O 1
ATOM 971 N N . ASN A 1 119 ? 17.378 -1.551 -12.351 1.00 87.50 119 ASN A N 1
ATOM 972 C CA . ASN A 1 119 ? 18.118 -0.314 -12.586 1.00 87.50 119 ASN A CA 1
ATOM 973 C C . ASN A 1 119 ? 17.267 0.924 -12.285 1.00 87.50 119 ASN A C 1
ATOM 975 O O . ASN A 1 119 ? 17.776 1.863 -11.678 1.00 87.50 119 ASN A O 1
ATOM 979 N N . ALA A 1 120 ? 15.979 0.912 -12.637 1.00 86.81 120 ALA A N 1
ATOM 980 C CA . ALA A 1 120 ? 15.044 1.982 -12.305 1.00 86.81 120 ALA A CA 1
ATOM 981 C C . ALA A 1 120 ? 14.854 2.112 -10.791 1.00 86.81 120 ALA A C 1
ATOM 983 O O . ALA A 1 120 ? 15.002 3.200 -10.244 1.00 86.81 120 ALA A O 1
ATOM 984 N N . LEU A 1 121 ? 14.599 1.003 -10.090 1.00 85.56 121 LEU A N 1
ATOM 985 C CA . LEU A 1 121 ? 14.419 0.995 -8.636 1.00 85.56 121 LEU A CA 1
ATOM 986 C C . LEU A 1 121 ? 15.677 1.471 -7.906 1.00 85.56 121 LEU A C 1
ATOM 988 O O . LEU A 1 121 ? 15.573 2.260 -6.971 1.00 85.56 121 LEU A O 1
ATOM 992 N N . LYS A 1 122 ? 16.863 1.037 -8.344 1.00 84.81 122 LYS A N 1
ATOM 993 C CA . LYS A 1 122 ? 18.141 1.504 -7.791 1.00 84.81 122 LYS A CA 1
ATOM 994 C C . LYS A 1 122 ? 18.416 2.969 -8.104 1.00 84.81 122 LYS A C 1
ATOM 996 O O . LYS A 1 122 ? 18.904 3.670 -7.231 1.00 84.81 122 LYS A O 1
ATOM 1001 N N . GLY A 1 123 ? 18.124 3.404 -9.329 1.00 80.31 123 GLY A N 1
ATOM 1002 C CA . GLY A 1 123 ? 18.362 4.771 -9.784 1.00 80.31 123 GLY A CA 1
ATOM 1003 C C . GLY A 1 123 ? 17.424 5.781 -9.130 1.00 80.31 123 GLY A C 1
ATOM 1004 O O . GLY A 1 123 ? 17.839 6.910 -8.907 1.00 80.31 123 GLY A O 1
ATOM 1005 N N . LEU A 1 124 ? 16.193 5.370 -8.795 1.00 80.88 124 LEU A N 1
ATOM 1006 C CA . LEU A 1 124 ? 15.210 6.161 -8.045 1.00 80.88 124 LEU A CA 1
ATOM 1007 C C . LEU A 1 124 ? 15.459 6.131 -6.531 1.00 80.88 124 LEU A C 1
ATOM 1009 O O . LEU A 1 124 ? 15.235 7.131 -5.847 1.00 80.88 124 LEU A O 1
ATOM 1013 N N . ASN A 1 125 ? 15.922 5.007 -5.986 1.00 82.81 125 ASN A N 1
ATOM 1014 C CA . ASN A 1 125 ? 16.331 4.925 -4.589 1.00 82.81 125 ASN A CA 1
ATOM 1015 C C . ASN A 1 125 ? 17.524 5.860 -4.345 1.00 82.81 125 ASN A C 1
ATOM 101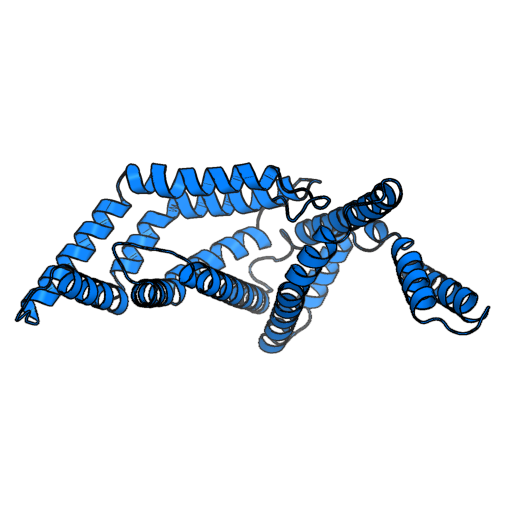7 O O . ASN A 1 125 ? 18.469 5.879 -5.131 1.00 82.81 125 ASN A O 1
ATOM 1021 N N . SER A 1 126 ? 17.500 6.637 -3.263 1.00 72.12 126 SER A N 1
ATOM 1022 C CA . SER A 1 126 ? 18.521 7.650 -2.943 1.00 72.12 126 SER A CA 1
ATOM 1023 C C . SER A 1 126 ? 18.677 8.773 -3.986 1.00 72.12 126 SER A C 1
ATOM 1025 O O . SER A 1 126 ? 19.664 9.511 -3.959 1.00 72.12 126 SER A O 1
ATOM 1027 N N . SER A 1 127 ? 17.727 8.917 -4.920 1.00 70.31 127 SER A N 1
ATOM 1028 C CA . SER A 1 127 ? 17.781 9.951 -5.968 1.00 70.31 127 SER A CA 1
ATOM 1029 C C . SER A 1 127 ? 17.376 11.338 -5.482 1.00 70.31 127 SER A C 1
ATOM 1031 O O . SER A 1 127 ? 17.761 12.329 -6.095 1.00 70.31 127 SER A O 1
ATOM 1033 N N . LEU A 1 128 ? 16.629 11.416 -4.379 1.00 66.62 128 LEU A N 1
ATOM 1034 C CA . LEU A 1 128 ? 16.065 12.657 -3.865 1.00 66.62 128 LEU A CA 1
ATOM 1035 C C . LEU A 1 128 ? 16.744 13.042 -2.550 1.00 66.62 128 LEU A C 1
ATOM 1037 O O . LEU A 1 128 ? 16.535 12.409 -1.513 1.00 66.62 128 LEU A O 1
ATOM 1041 N N . ASN A 1 129 ? 17.525 14.124 -2.575 1.00 60.56 129 ASN A N 1
ATOM 1042 C CA . ASN A 1 129 ? 17.919 14.810 -1.348 1.00 60.56 129 ASN A CA 1
ATOM 1043 C C . ASN A 1 129 ? 16.694 15.544 -0.778 1.00 60.56 129 ASN A C 1
ATOM 1045 O O . ASN A 1 129 ? 16.033 16.305 -1.482 1.00 60.56 129 ASN A O 1
ATOM 1049 N N . LYS A 1 130 ? 16.392 15.307 0.508 1.00 54.66 130 LYS A N 1
ATOM 1050 C CA . LYS A 1 130 ? 15.129 15.662 1.196 1.00 54.66 130 LYS A CA 1
ATOM 1051 C C . LYS A 1 130 ? 14.687 17.136 1.120 1.00 54.66 130 LYS A C 1
ATOM 1053 O O . LYS A 1 130 ? 13.550 17.420 1.481 1.00 54.66 130 LYS A O 1
ATOM 1058 N N . ILE A 1 131 ? 15.557 18.068 0.731 1.00 56.22 131 ILE A N 1
ATOM 1059 C CA . ILE A 1 131 ? 15.322 19.513 0.892 1.00 56.22 131 ILE A CA 1
ATOM 1060 C C . ILE A 1 131 ? 14.938 20.191 -0.432 1.00 56.22 131 ILE A C 1
ATOM 1062 O O . ILE A 1 131 ? 14.035 21.024 -0.433 1.00 56.22 131 ILE A O 1
ATOM 1066 N N . ASP A 1 132 ? 15.530 19.787 -1.557 1.00 60.22 132 ASP A N 1
ATOM 1067 C CA . ASP A 1 132 ? 15.449 20.568 -2.803 1.00 60.22 132 ASP A CA 1
ATOM 1068 C C . ASP A 1 132 ? 14.254 20.195 -3.706 1.00 60.22 132 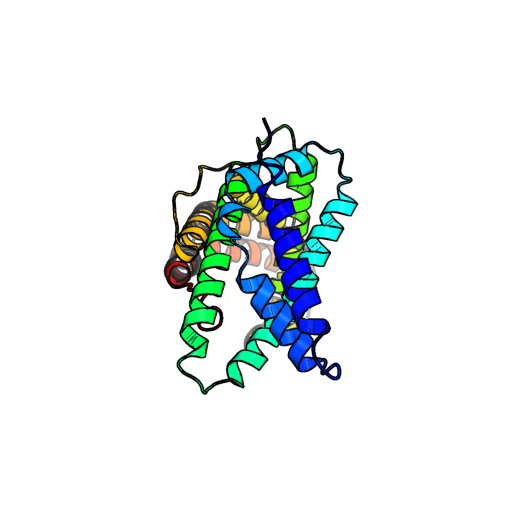ASP A C 1
ATOM 1070 O O . ASP A 1 132 ? 13.924 20.926 -4.635 1.00 60.22 132 ASP A O 1
ATOM 1074 N N . HIS A 1 133 ? 13.546 19.095 -3.412 1.00 69.94 133 HIS A N 1
ATOM 1075 C CA . HIS A 1 133 ? 12.526 18.519 -4.311 1.00 69.94 133 HIS A CA 1
ATOM 1076 C C . HIS A 1 133 ? 11.194 18.177 -3.616 1.00 69.94 133 HIS A C 1
ATOM 1078 O O . HIS A 1 133 ? 10.528 17.189 -3.945 1.00 69.94 133 HIS A O 1
ATOM 1084 N N . LYS A 1 134 ? 10.789 18.985 -2.629 1.00 73.62 134 LYS A N 1
ATOM 1085 C CA . LYS A 1 134 ? 9.597 18.722 -1.804 1.00 73.62 134 LYS A CA 1
ATOM 1086 C C . LYS A 1 134 ? 8.307 18.564 -2.621 1.00 73.62 134 LYS A C 1
ATOM 1088 O O . LYS A 1 134 ? 7.562 17.623 -2.385 1.00 73.62 134 LYS A O 1
ATOM 1093 N N . GLU A 1 135 ? 8.059 19.422 -3.612 1.00 74.00 135 GLU A N 1
ATOM 1094 C CA . GLU A 1 135 ? 6.819 19.378 -4.414 1.00 74.00 135 GLU A CA 1
ATOM 1095 C C . GLU A 1 135 ? 6.657 18.070 -5.205 1.00 74.00 135 GLU A C 1
ATOM 1097 O O . GLU A 1 135 ? 5.552 17.540 -5.355 1.00 74.00 135 GLU A O 1
ATOM 1102 N N . ILE A 1 136 ? 7.768 17.510 -5.675 1.00 76.12 136 ILE A N 1
ATOM 1103 C CA . ILE A 1 136 ? 7.803 16.234 -6.392 1.00 76.12 136 ILE A CA 1
ATOM 1104 C C . ILE A 1 136 ? 7.608 15.077 -5.421 1.00 76.12 136 ILE A C 1
ATOM 1106 O O . ILE A 1 136 ? 6.809 14.182 -5.692 1.00 76.12 136 ILE A O 1
ATOM 1110 N N . SER A 1 137 ? 8.288 15.109 -4.271 1.00 77.25 137 SER A N 1
ATOM 1111 C CA . SER A 1 137 ? 8.081 14.125 -3.204 1.00 77.25 137 SER A CA 1
ATOM 1112 C C . SER A 1 137 ? 6.616 14.093 -2.760 1.00 77.25 137 SER A C 1
ATOM 1114 O O . SER A 1 137 ? 6.038 13.016 -2.607 1.00 77.25 137 SER A O 1
ATOM 1116 N N . ASP A 1 138 ? 5.984 15.262 -2.638 1.00 80.50 138 ASP A N 1
ATOM 1117 C CA . ASP A 1 138 ? 4.560 15.390 -2.333 1.00 80.50 138 ASP A CA 1
ATOM 1118 C C . ASP A 1 138 ? 3.690 14.806 -3.457 1.00 80.50 138 ASP A C 1
ATOM 1120 O O . ASP A 1 138 ? 2.722 14.106 -3.177 1.00 80.50 138 ASP A O 1
ATOM 1124 N N . SER A 1 139 ? 4.038 15.038 -4.727 1.00 83.00 139 SER A N 1
ATOM 1125 C CA . SER A 1 139 ? 3.310 14.486 -5.886 1.00 83.00 139 SER A CA 1
ATOM 1126 C C . SER A 1 139 ? 3.371 12.957 -5.941 1.00 83.00 139 SER A C 1
ATOM 1128 O O . SER A 1 139 ? 2.356 12.286 -6.153 1.00 83.00 139 SER A O 1
ATOM 1130 N N . ILE A 1 140 ? 4.562 12.390 -5.720 1.00 84.69 140 ILE A N 1
ATOM 1131 C CA . ILE A 1 140 ? 4.779 10.941 -5.642 1.00 84.69 140 ILE A CA 1
ATOM 1132 C C . ILE A 1 140 ? 3.968 10.376 -4.475 1.00 84.69 140 ILE A C 1
ATOM 1134 O O . ILE A 1 140 ? 3.228 9.406 -4.648 1.00 84.69 140 ILE A O 1
ATOM 1138 N N . THR A 1 141 ? 4.046 11.022 -3.310 1.00 85.94 141 THR A N 1
ATOM 1139 C CA . THR A 1 141 ? 3.313 10.624 -2.104 1.00 85.94 141 THR A CA 1
ATOM 1140 C C . THR A 1 141 ? 1.810 10.638 -2.322 1.00 85.94 141 THR A C 1
ATOM 1142 O O . THR A 1 141 ? 1.140 9.648 -2.027 1.00 85.94 141 THR A O 1
ATOM 1145 N N . ASN A 1 142 ? 1.277 11.707 -2.908 1.00 87.44 142 ASN A N 1
ATOM 1146 C CA . ASN A 1 142 ? -0.137 11.833 -3.235 1.00 87.44 142 ASN A CA 1
ATOM 1147 C C . ASN A 1 142 ? -0.595 10.751 -4.214 1.00 87.44 142 ASN A C 1
ATOM 1149 O O . ASN A 1 142 ? -1.643 10.136 -4.009 1.00 87.44 142 ASN A O 1
ATOM 1153 N N . THR A 1 143 ? 0.193 10.487 -5.257 1.00 89.25 143 THR A N 1
ATOM 1154 C CA . THR A 1 143 ? -0.136 9.471 -6.265 1.00 89.25 143 THR A CA 1
ATOM 1155 C C . THR A 1 143 ? -0.127 8.070 -5.656 1.00 89.25 143 THR A C 1
ATOM 1157 O O . THR A 1 143 ? -1.107 7.339 -5.782 1.00 89.25 143 THR A O 1
ATOM 1160 N N . ILE A 1 144 ? 0.925 7.700 -4.921 1.00 88.56 144 ILE A N 1
ATOM 1161 C CA . ILE A 1 144 ? 1.009 6.394 -4.251 1.00 88.56 144 ILE A CA 1
ATOM 1162 C C . ILE A 1 144 ? -0.111 6.244 -3.216 1.00 88.56 144 ILE A C 1
ATOM 1164 O O . ILE A 1 144 ? -0.735 5.189 -3.133 1.00 88.56 144 ILE A O 1
ATOM 1168 N N . THR A 1 145 ? -0.435 7.307 -2.482 1.00 89.56 145 THR A N 1
ATOM 1169 C CA . THR A 1 145 ? -1.556 7.315 -1.536 1.00 89.56 145 THR A CA 1
ATOM 1170 C C . THR A 1 145 ? -2.887 7.040 -2.240 1.00 89.56 145 THR A C 1
ATOM 1172 O O . THR A 1 145 ? -3.658 6.204 -1.770 1.00 89.56 145 THR A O 1
ATOM 1175 N N . LYS A 1 146 ? -3.155 7.681 -3.388 1.00 89.69 146 LYS A N 1
ATOM 1176 C CA . LYS A 1 146 ? -4.350 7.409 -4.212 1.00 89.69 146 LYS A CA 1
ATOM 1177 C C . LYS A 1 146 ? -4.388 5.950 -4.678 1.00 89.69 146 LYS A C 1
ATOM 1179 O O . LYS A 1 146 ? -5.431 5.311 -4.569 1.00 89.69 146 LYS A O 1
ATOM 1184 N N . ILE A 1 147 ? -3.254 5.411 -5.132 1.00 90.75 147 ILE A N 1
ATOM 1185 C CA . ILE A 1 147 ? -3.125 4.011 -5.566 1.00 90.75 147 ILE A CA 1
ATOM 1186 C C . ILE A 1 147 ? -3.441 3.046 -4.419 1.00 90.75 147 ILE A C 1
ATOM 1188 O O . ILE A 1 147 ? -4.242 2.130 -4.592 1.00 90.75 147 ILE A O 1
ATOM 1192 N N . ILE A 1 148 ? -2.851 3.257 -3.240 1.00 89.56 148 ILE A N 1
ATOM 1193 C CA . ILE A 1 148 ? -3.085 2.410 -2.064 1.00 89.56 148 ILE A CA 1
ATOM 1194 C C . ILE A 1 148 ? -4.566 2.442 -1.671 1.00 89.56 148 ILE A C 1
ATOM 1196 O O . ILE A 1 148 ? -5.151 1.387 -1.435 1.00 89.56 148 ILE A O 1
ATOM 1200 N N . LYS A 1 149 ? -5.195 3.624 -1.658 1.00 89.06 149 LYS A N 1
ATOM 1201 C CA . LYS A 1 149 ? -6.628 3.768 -1.351 1.00 89.06 149 LYS A CA 1
ATOM 1202 C C . LYS A 1 149 ? -7.514 3.021 -2.344 1.00 89.06 149 LYS A C 1
ATOM 1204 O O . LYS A 1 149 ? -8.402 2.288 -1.924 1.00 89.06 149 LYS A O 1
ATOM 1209 N N . ASP A 1 150 ? -7.246 3.159 -3.642 1.00 87.44 150 ASP A N 1
ATOM 1210 C CA . ASP A 1 150 ? -7.970 2.442 -4.698 1.00 87.44 150 ASP A CA 1
ATOM 1211 C C . ASP A 1 150 ? -7.845 0.916 -4.539 1.00 87.44 150 ASP A C 1
ATOM 1213 O O . ASP A 1 150 ? -8.839 0.191 -4.608 1.00 87.44 150 ASP A O 1
ATOM 1217 N N . GLN A 1 151 ? -6.638 0.416 -4.258 1.00 87.81 151 GLN A N 1
ATOM 1218 C CA . GLN A 1 151 ? -6.406 -1.015 -4.043 1.00 87.81 151 GLN A CA 1
ATOM 1219 C C . GLN A 1 151 ? -7.101 -1.534 -2.781 1.00 87.81 151 GLN A C 1
ATOM 1221 O O . GLN A 1 151 ? -7.750 -2.579 -2.827 1.00 87.81 151 GLN A O 1
ATOM 1226 N N . ILE A 1 152 ? -7.036 -0.789 -1.676 1.00 88.94 152 ILE A N 1
ATOM 1227 C CA . ILE A 1 152 ? -7.757 -1.125 -0.446 1.00 88.94 152 ILE A CA 1
ATOM 1228 C C . ILE A 1 152 ? -9.270 -1.176 -0.715 1.00 88.94 152 ILE A C 1
ATOM 1230 O O . ILE A 1 152 ? -9.908 -2.179 -0.397 1.00 88.94 152 ILE A O 1
ATOM 1234 N N . GLY A 1 153 ? -9.828 -0.167 -1.392 1.00 85.31 153 GLY A N 1
ATOM 1235 C CA . GLY A 1 153 ? -11.248 -0.118 -1.756 1.00 85.31 153 GLY A CA 1
ATOM 1236 C C . GLY A 1 153 ? -11.705 -1.300 -2.618 1.00 85.31 153 GLY A C 1
ATOM 1237 O O . GLY A 1 153 ? -12.814 -1.806 -2.446 1.00 85.31 153 GLY A O 1
ATOM 1238 N N . LYS A 1 154 ? -10.849 -1.797 -3.519 1.00 84.81 154 LYS A N 1
ATOM 1239 C CA . LYS A 1 154 ? -11.125 -3.005 -4.320 1.00 84.81 154 LYS A CA 1
ATOM 1240 C C . LYS A 1 154 ? -11.127 -4.281 -3.481 1.00 84.81 154 LYS A C 1
ATOM 1242 O O . LYS A 1 154 ? -11.944 -5.164 -3.733 1.00 84.81 154 LYS A O 1
ATOM 1247 N N . VAL A 1 155 ? -10.224 -4.397 -2.509 1.00 85.25 155 VAL A N 1
ATOM 1248 C CA . VAL A 1 155 ? -10.108 -5.592 -1.659 1.00 85.25 155 VAL A CA 1
ATOM 1249 C C . VAL A 1 155 ? -11.263 -5.677 -0.664 1.00 85.25 155 VAL A C 1
ATOM 1251 O O . VAL A 1 155 ? -11.866 -6.739 -0.539 1.00 85.25 155 VAL A O 1
ATOM 1254 N N . ILE A 1 156 ? -11.619 -4.567 -0.011 1.00 84.69 156 ILE A N 1
ATOM 1255 C CA . ILE A 1 156 ? -12.640 -4.546 1.050 1.00 84.69 156 ILE A CA 1
ATOM 1256 C C . ILE A 1 156 ? -13.995 -5.060 0.574 1.00 84.69 156 ILE A C 1
ATOM 1258 O O . ILE A 1 156 ? -14.652 -5.808 1.291 1.00 84.69 156 ILE A O 1
ATOM 1262 N N . LYS A 1 157 ? -14.392 -4.714 -0.653 1.00 81.25 157 LYS A N 1
ATOM 1263 C CA . LYS A 1 157 ? -15.675 -5.143 -1.234 1.00 81.25 157 LYS A CA 1
ATOM 1264 C C . LYS A 1 157 ? -15.835 -6.663 -1.299 1.00 81.25 157 LYS A C 1
ATOM 1266 O O . LYS A 1 157 ? -16.959 -7.148 -1.372 1.00 81.25 157 LYS A O 1
ATOM 1271 N N . ASN A 1 158 ? -14.722 -7.393 -1.268 1.00 82.12 158 ASN A N 1
ATOM 1272 C CA . ASN A 1 158 ? -14.672 -8.848 -1.357 1.00 82.12 158 ASN A CA 1
ATOM 1273 C C . ASN A 1 158 ? -14.388 -9.530 -0.010 1.00 82.12 158 ASN A C 1
ATOM 1275 O O . ASN A 1 158 ? -14.210 -10.746 0.016 1.00 82.12 158 ASN A O 1
ATOM 1279 N N . ILE A 1 159 ? -14.293 -8.780 1.092 1.00 82.19 159 ILE A N 1
ATOM 1280 C CA . ILE A 1 159 ? -14.160 -9.370 2.426 1.00 82.19 159 ILE A CA 1
ATOM 1281 C C . ILE A 1 159 ? -15.519 -9.944 2.808 1.00 82.19 159 ILE A C 1
ATOM 1283 O O . ILE A 1 159 ? -16.502 -9.218 2.811 1.00 82.19 159 ILE A O 1
ATOM 1287 N N . ASP A 1 160 ? -15.567 -11.235 3.120 1.00 78.94 160 ASP A N 1
ATOM 1288 C CA . ASP A 1 160 ? -16.748 -11.879 3.691 1.00 78.94 160 ASP A CA 1
ATOM 1289 C C . ASP A 1 160 ? -16.614 -11.871 5.219 1.00 78.94 160 ASP A C 1
ATOM 1291 O O . ASP A 1 160 ? -15.602 -12.327 5.761 1.00 78.94 160 ASP A O 1
ATOM 1295 N N . SER A 1 161 ? -17.585 -11.285 5.919 1.00 78.25 161 SER A N 1
ATOM 1296 C CA . SER A 1 161 ? -17.584 -11.195 7.379 1.00 78.25 161 SER A CA 1
ATOM 1297 C C . SER A 1 161 ? -18.950 -11.556 7.940 1.00 78.25 161 SER A C 1
ATOM 1299 O O . SER A 1 161 ? -19.961 -10.937 7.619 1.00 78.25 161 SER A O 1
ATOM 1301 N N . GLU A 1 162 ? -18.955 -12.524 8.855 1.00 79.88 162 GLU A N 1
ATOM 1302 C CA . GLU A 1 162 ? -20.155 -12.961 9.578 1.00 79.88 162 GLU A CA 1
ATOM 1303 C C . GLU A 1 162 ? -20.600 -11.960 10.660 1.00 79.88 162 GLU A C 1
ATOM 1305 O O . GLU A 1 162 ? -21.713 -12.055 11.171 1.00 79.88 162 GLU A O 1
ATOM 1310 N N . ILE A 1 163 ? -19.733 -11.010 11.033 1.00 79.69 163 ILE A N 1
ATOM 1311 C CA . ILE A 1 163 ? -19.933 -10.115 12.185 1.00 79.69 163 ILE A CA 1
ATOM 1312 C C . ILE A 1 163 ? -20.339 -8.708 11.734 1.00 79.69 163 ILE A C 1
ATOM 1314 O O . ILE A 1 163 ? -21.196 -8.082 12.354 1.00 79.69 163 ILE A O 1
ATOM 1318 N N . VAL A 1 164 ? -19.731 -8.194 10.659 1.00 79.62 164 VAL A N 1
ATOM 1319 C CA . VAL A 1 164 ? -19.976 -6.837 10.153 1.00 79.62 164 VAL A CA 1
ATOM 1320 C C . VAL A 1 164 ? -20.254 -6.907 8.661 1.00 79.62 164 VAL A C 1
ATOM 1322 O O . VAL A 1 164 ? -19.419 -7.374 7.898 1.00 79.62 164 VAL A O 1
ATOM 1325 N N . SER A 1 165 ? -21.406 -6.395 8.224 1.00 83.94 165 SER A N 1
ATOM 1326 C CA . SER A 1 165 ? -21.740 -6.375 6.793 1.00 83.94 165 SER A CA 1
ATOM 1327 C C . SER A 1 165 ? -20.685 -5.626 5.965 1.00 83.94 165 SER A C 1
ATOM 1329 O O . SER A 1 165 ? -20.149 -4.609 6.414 1.00 83.94 165 SER A O 1
ATOM 1331 N N . ASN A 1 166 ? -20.463 -6.053 4.720 1.00 84.19 166 ASN A N 1
ATOM 1332 C CA . ASN A 1 166 ? -19.457 -5.457 3.829 1.00 84.19 166 ASN A CA 1
ATOM 1333 C C . ASN A 1 166 ? -19.623 -3.942 3.668 1.00 84.19 166 ASN A C 1
ATOM 1335 O O . ASN A 1 166 ? -18.635 -3.215 3.683 1.00 84.19 166 ASN A O 1
ATOM 1339 N N . ASN A 1 167 ? -20.865 -3.453 3.586 1.00 85.31 167 ASN A N 1
ATOM 1340 C CA . ASN A 1 167 ? -21.152 -2.021 3.463 1.00 85.31 167 ASN A CA 1
ATOM 1341 C C . ASN A 1 167 ? -20.663 -1.221 4.681 1.00 85.31 167 ASN A C 1
ATOM 1343 O O . ASN A 1 167 ? -20.169 -0.107 4.535 1.00 85.31 167 ASN A O 1
ATOM 1347 N N . LYS A 1 168 ? -20.805 -1.779 5.888 1.00 86.25 168 LYS A N 1
ATOM 1348 C CA . LYS A 1 168 ? -20.335 -1.151 7.132 1.00 86.25 168 LYS A CA 1
ATOM 1349 C C . LYS A 1 168 ? -18.815 -1.199 7.228 1.00 86.25 168 LYS A C 1
ATOM 1351 O O . LYS A 1 168 ? -18.176 -0.194 7.523 1.00 86.25 168 LYS A O 1
ATOM 1356 N N . LEU A 1 169 ? -18.229 -2.341 6.874 1.00 86.00 169 LEU A N 1
ATOM 1357 C CA . LEU A 1 169 ? -16.780 -2.505 6.846 1.00 86.00 169 LEU A CA 1
ATOM 1358 C C . LEU A 1 169 ? -16.124 -1.550 5.834 1.00 86.00 169 LEU A C 1
ATOM 1360 O O . LEU A 1 169 ? -15.116 -0.923 6.151 1.00 86.00 169 LEU A O 1
ATOM 1364 N N . GLU A 1 170 ? -16.732 -1.355 4.660 1.00 88.62 170 GLU A N 1
ATOM 1365 C CA . GLU A 1 170 ? -16.300 -0.362 3.669 1.00 88.62 170 GLU A CA 1
ATOM 1366 C C . GLU A 1 170 ? -16.311 1.059 4.244 1.00 88.62 170 GLU A C 1
ATOM 1368 O O . GLU A 1 170 ? -15.317 1.771 4.108 1.00 88.62 170 GLU A O 1
ATOM 1373 N N . LYS A 1 171 ? -17.373 1.465 4.952 1.00 88.62 171 LYS A N 1
ATOM 1374 C CA . LYS A 1 171 ? -17.426 2.782 5.608 1.00 88.62 171 LYS A CA 1
ATOM 1375 C C . LYS A 1 171 ? -16.318 2.966 6.642 1.00 88.62 171 LYS A C 1
ATOM 1377 O O . LYS A 1 171 ? -15.608 3.969 6.586 1.00 88.62 171 LYS A O 1
ATOM 1382 N N . ILE A 1 172 ? -16.147 2.004 7.551 1.00 87.75 172 ILE A N 1
ATOM 1383 C CA . ILE A 1 172 ? -15.127 2.066 8.607 1.00 87.75 172 ILE A CA 1
ATOM 1384 C C . ILE A 1 172 ? -13.736 2.203 7.988 1.00 87.75 172 ILE A C 1
ATOM 1386 O O . ILE A 1 172 ? -12.960 3.078 8.379 1.00 87.75 172 ILE A O 1
ATOM 1390 N N . VAL A 1 173 ? -13.410 1.370 6.996 1.00 88.94 173 VAL A N 1
ATOM 1391 C CA . VAL A 1 173 ? -12.081 1.419 6.386 1.00 88.94 173 VAL A CA 1
ATOM 1392 C C . VAL A 1 173 ? -11.888 2.693 5.563 1.00 88.94 173 VAL A C 1
ATOM 1394 O O . VAL A 1 173 ? -10.794 3.253 5.598 1.00 88.94 173 VAL A O 1
ATOM 1397 N N . ASN A 1 174 ? -12.926 3.211 4.900 1.00 89.12 174 ASN A N 1
ATOM 1398 C CA . ASN A 1 174 ? -12.848 4.498 4.206 1.00 89.12 174 ASN A CA 1
ATOM 1399 C C . ASN A 1 174 ? -12.486 5.641 5.168 1.00 89.12 174 ASN A C 1
ATOM 1401 O O . ASN A 1 174 ? -11.589 6.423 4.863 1.00 89.12 174 ASN A O 1
ATOM 1405 N N . ILE A 1 175 ? -13.082 5.682 6.368 1.00 89.50 175 ILE A N 1
ATOM 1406 C CA . ILE A 1 175 ? -12.705 6.661 7.403 1.00 89.50 175 ILE A CA 1
ATOM 1407 C C . ILE A 1 175 ? -11.220 6.509 7.772 1.00 89.50 175 ILE A C 1
ATOM 1409 O O . ILE A 1 175 ? -10.490 7.499 7.838 1.00 89.50 175 ILE A O 1
ATOM 1413 N N . VAL A 1 176 ? -10.746 5.274 7.965 1.00 88.31 176 VAL A N 1
ATOM 1414 C CA . VAL A 1 176 ? -9.347 4.995 8.331 1.00 88.31 176 VAL A CA 1
ATOM 1415 C C . VAL A 1 176 ? -8.367 5.413 7.232 1.00 88.31 176 VAL A C 1
ATOM 1417 O O . VAL A 1 176 ? -7.363 6.057 7.533 1.00 88.31 176 VAL A O 1
ATOM 1420 N N . ILE A 1 177 ? -8.627 5.084 5.963 1.00 88.81 177 ILE A N 1
ATOM 1421 C CA . ILE A 1 177 ? -7.703 5.419 4.868 1.00 88.81 177 ILE A CA 1
ATOM 1422 C C . ILE A 1 177 ? -7.753 6.906 4.500 1.00 88.81 177 ILE A C 1
ATOM 1424 O O . ILE A 1 177 ? -6.775 7.450 3.991 1.00 88.81 177 ILE A O 1
ATOM 1428 N N . GLU A 1 178 ? -8.866 7.598 4.740 1.00 87.62 178 GLU A N 1
ATOM 1429 C CA . GLU A 1 178 ? -8.956 9.050 4.557 1.00 87.62 178 GLU A CA 1
ATOM 1430 C C . GLU A 1 178 ? -8.272 9.831 5.681 1.00 87.62 178 GLU A C 1
ATOM 1432 O O . GLU A 1 178 ? -7.880 10.985 5.481 1.00 87.62 178 GLU A O 1
ATOM 1437 N N . ASN A 1 179 ? -8.063 9.197 6.834 1.00 87.06 179 ASN A N 1
ATOM 1438 C CA . ASN A 1 179 ? -7.465 9.828 7.992 1.00 87.06 179 ASN A CA 1
ATOM 1439 C C . ASN A 1 179 ? -6.016 10.293 7.722 1.00 87.06 179 ASN A C 1
ATOM 1441 O O . ASN A 1 179 ? -5.201 9.610 7.095 1.00 87.06 179 ASN A O 1
ATOM 1445 N N . LYS A 1 180 ? -5.666 11.471 8.256 1.00 87.19 180 LYS A N 1
ATOM 1446 C CA . LYS A 1 180 ? -4.333 12.078 8.107 1.00 87.19 180 LYS A CA 1
ATOM 1447 C C . LYS A 1 180 ? -3.191 11.162 8.553 1.00 87.19 180 LYS A C 1
ATOM 1449 O O . LYS A 1 180 ? -2.151 11.154 7.909 1.00 87.19 180 LYS A O 1
ATOM 1454 N N . TYR A 1 181 ? -3.391 10.357 9.596 1.00 84.62 181 TYR A N 1
ATOM 1455 C CA . TYR A 1 181 ? -2.358 9.477 10.143 1.00 84.62 181 TYR A CA 1
ATOM 1456 C C . TYR A 1 181 ? -2.006 8.330 9.190 1.00 84.62 181 TYR A C 1
ATOM 1458 O O . TYR A 1 181 ? -0.863 7.881 9.160 1.00 84.62 181 TYR A O 1
ATOM 1466 N N . PHE A 1 182 ? -2.965 7.888 8.372 1.00 85.38 182 PHE A N 1
ATOM 1467 C CA . PHE A 1 182 ? -2.709 6.919 7.312 1.00 85.38 182 PHE A CA 1
ATOM 1468 C C . PHE A 1 182 ? -1.854 7.534 6.194 1.00 85.38 182 PHE A C 1
ATOM 1470 O O . PHE A 1 182 ? -0.886 6.922 5.744 1.00 85.38 182 PHE A O 1
ATOM 1477 N N . ASN A 1 183 ? -2.153 8.777 5.799 1.00 86.00 183 ASN A N 1
ATOM 1478 C CA . ASN A 1 183 ? -1.350 9.499 4.808 1.00 86.00 183 ASN A CA 1
ATOM 1479 C C . ASN A 1 183 ? 0.072 9.798 5.333 1.00 86.00 183 ASN A C 1
ATOM 1481 O O . ASN A 1 183 ? 1.033 9.659 4.582 1.00 86.00 183 ASN A O 1
ATOM 1485 N N . GLU A 1 184 ? 0.216 10.162 6.616 1.00 85.06 184 GLU A N 1
ATOM 1486 C CA . GLU A 1 184 ? 1.519 10.358 7.281 1.00 85.06 184 GLU A CA 1
ATOM 1487 C C . GLU A 1 184 ? 2.379 9.087 7.207 1.00 85.06 184 GLU A C 1
ATOM 1489 O O . GLU A 1 184 ? 3.536 9.152 6.798 1.00 85.06 184 GLU A O 1
ATOM 1494 N N . LEU A 1 185 ? 1.805 7.917 7.516 1.00 84.31 185 LEU A N 1
ATOM 1495 C CA . LEU A 1 185 ? 2.510 6.634 7.428 1.00 84.31 185 LEU A CA 1
ATOM 1496 C C . LEU A 1 185 ? 3.029 6.352 6.007 1.00 84.31 185 LEU A C 1
ATOM 1498 O O . LEU A 1 185 ? 4.170 5.923 5.838 1.00 84.31 185 LEU A O 1
ATOM 1502 N N . ILE A 1 186 ? 2.199 6.584 4.985 1.00 86.38 186 ILE A N 1
ATOM 1503 C CA . ILE A 1 186 ? 2.593 6.383 3.582 1.00 86.38 186 ILE A CA 1
ATOM 1504 C C . ILE A 1 186 ? 3.716 7.352 3.198 1.00 86.38 186 ILE A C 1
ATOM 1506 O O . ILE A 1 186 ? 4.707 6.936 2.595 1.00 86.38 186 ILE A O 1
ATOM 1510 N N . SER A 1 187 ? 3.583 8.625 3.574 1.00 85.44 187 SER A N 1
ATOM 1511 C CA . SER A 1 187 ? 4.591 9.658 3.324 1.00 85.44 187 SER A CA 1
ATOM 1512 C C . SER A 1 187 ? 5.947 9.290 3.924 1.00 85.44 187 SER A C 1
ATOM 1514 O O . SER A 1 187 ? 6.973 9.422 3.254 1.00 85.44 187 SER A O 1
ATOM 1516 N N . ASP A 1 188 ? 5.960 8.793 5.161 1.00 83.75 188 ASP A N 1
ATOM 1517 C CA . ASP A 1 188 ? 7.178 8.349 5.839 1.00 83.75 188 ASP A CA 1
ATOM 1518 C C . ASP A 1 188 ? 7.856 7.199 5.083 1.00 83.75 188 ASP A C 1
ATOM 1520 O O . ASP A 1 188 ? 9.051 7.266 4.798 1.00 83.75 188 ASP A O 1
ATOM 1524 N N . ILE A 1 189 ? 7.089 6.176 4.688 1.00 84.38 189 ILE A N 1
ATOM 1525 C CA . ILE A 1 189 ? 7.597 5.019 3.932 1.00 84.38 189 ILE A CA 1
ATOM 1526 C C . ILE A 1 189 ? 8.225 5.454 2.601 1.00 84.38 189 ILE A C 1
ATOM 1528 O O . ILE A 1 189 ? 9.307 4.992 2.234 1.00 84.38 189 ILE A O 1
ATOM 1532 N N . ILE A 1 190 ? 7.549 6.338 1.866 1.00 84.38 190 ILE A N 1
ATOM 1533 C CA . ILE A 1 190 ? 8.019 6.831 0.565 1.00 84.38 190 ILE A CA 1
ATOM 1534 C C . ILE A 1 190 ? 9.285 7.664 0.742 1.00 84.38 190 ILE A C 1
ATOM 1536 O O . ILE A 1 190 ? 10.255 7.483 0.006 1.00 84.38 190 ILE A O 1
ATOM 1540 N N . THR A 1 191 ? 9.301 8.533 1.750 1.00 80.25 191 THR A N 1
ATOM 1541 C CA . THR A 1 191 ? 10.465 9.359 2.078 1.00 80.25 191 THR A CA 1
ATOM 1542 C C . THR A 1 191 ? 11.672 8.491 2.427 1.00 80.25 191 THR A C 1
ATOM 1544 O O . THR A 1 191 ? 12.773 8.745 1.937 1.00 80.25 191 THR A O 1
ATOM 1547 N N . ASP A 1 192 ? 11.476 7.440 3.224 1.00 79.31 192 ASP A N 1
ATOM 1548 C CA . ASP A 1 192 ? 12.537 6.503 3.594 1.00 79.31 192 ASP A CA 1
ATOM 1549 C C . ASP A 1 192 ? 13.039 5.689 2.394 1.00 79.31 192 ASP A C 1
ATOM 1551 O O . ASP A 1 192 ? 14.222 5.360 2.333 1.00 79.31 192 ASP A O 1
ATOM 1555 N N . PHE A 1 193 ? 12.192 5.398 1.404 1.00 82.94 193 PHE A N 1
ATOM 1556 C CA . PHE A 1 193 ? 12.629 4.756 0.162 1.00 82.94 193 PHE A CA 1
ATOM 1557 C C . PHE A 1 193 ? 13.445 5.702 -0.734 1.00 82.94 193 PHE A C 1
ATOM 1559 O O . PHE A 1 193 ? 14.506 5.325 -1.237 1.00 82.94 193 PHE A O 1
ATOM 1566 N N . LEU A 1 194 ? 12.964 6.931 -0.933 1.00 78.69 194 LEU A N 1
ATOM 1567 C CA . LEU A 1 194 ? 13.561 7.899 -1.858 1.00 78.69 194 LEU A CA 1
ATOM 1568 C C . LEU A 1 194 ? 14.857 8.519 -1.321 1.00 78.69 194 LEU A C 1
ATOM 1570 O O . LEU A 1 194 ? 15.767 8.778 -2.104 1.00 78.69 194 LEU A O 1
ATOM 1574 N N . ALA A 1 195 ? 14.957 8.714 -0.004 1.00 75.88 195 ALA A N 1
ATOM 1575 C CA . ALA A 1 195 ? 16.122 9.298 0.668 1.00 75.88 195 ALA A CA 1
ATOM 1576 C C . ALA A 1 195 ? 16.955 8.272 1.465 1.00 75.88 195 ALA A C 1
ATOM 1578 O O . ALA A 1 195 ? 17.883 8.646 2.185 1.00 75.88 195 ALA A O 1
ATOM 1579 N N . GLY A 1 196 ? 16.589 6.991 1.401 1.00 73.69 196 GLY A N 1
ATOM 1580 C CA . GLY A 1 196 ? 17.213 5.921 2.171 1.00 73.69 196 GLY A CA 1
ATOM 1581 C C . GLY A 1 196 ? 18.571 5.468 1.648 1.00 73.69 196 GLY A C 1
ATOM 1582 O O . GLY A 1 196 ? 19.120 5.984 0.676 1.00 73.69 196 GLY A O 1
ATOM 1583 N N . LYS A 1 197 ? 19.122 4.446 2.313 1.00 75.69 197 LYS A N 1
ATOM 1584 C CA . LYS A 1 197 ? 20.345 3.779 1.855 1.00 75.69 197 LYS A CA 1
ATOM 1585 C C . LYS A 1 197 ? 20.079 3.031 0.551 1.00 75.69 197 LYS A C 1
ATOM 1587 O O . LYS A 1 197 ? 19.068 2.338 0.426 1.00 75.69 197 LYS A O 1
ATOM 1592 N N . LYS A 1 198 ? 21.056 3.101 -0.354 1.00 77.38 198 LYS A N 1
ATOM 1593 C CA . LYS A 1 198 ? 21.039 2.393 -1.632 1.00 77.38 198 LYS A CA 1
ATOM 1594 C C . LYS A 1 198 ? 20.761 0.899 -1.438 1.00 77.38 198 LYS A C 1
ATOM 1596 O O . LYS A 1 198 ? 21.404 0.228 -0.628 1.00 77.38 198 LYS A O 1
ATOM 1601 N N . ILE A 1 199 ? 19.820 0.366 -2.215 1.00 79.06 199 ILE A N 1
ATOM 1602 C CA . ILE A 1 199 ? 19.495 -1.063 -2.203 1.00 79.06 199 ILE A CA 1
ATOM 1603 C C . ILE A 1 199 ? 20.525 -1.838 -3.035 1.00 79.06 199 ILE A C 1
ATOM 1605 O O . ILE A 1 199 ? 20.525 -1.808 -4.266 1.00 79.06 199 ILE A O 1
ATOM 1609 N N . GLU A 1 200 ? 21.379 -2.600 -2.357 1.00 79.81 200 GLU A N 1
ATOM 1610 C CA . GLU A 1 200 ? 22.333 -3.511 -2.999 1.00 79.81 200 GLU A CA 1
ATOM 1611 C C . GLU A 1 200 ? 21.687 -4.882 -3.248 1.00 79.81 200 GLU A C 1
ATOM 1613 O O . GLU A 1 200 ? 21.670 -5.751 -2.375 1.00 79.81 200 GLU A O 1
ATOM 1618 N N . SER A 1 201 ? 21.063 -5.065 -4.412 1.00 81.50 201 SER A N 1
ATOM 1619 C CA . SER A 1 201 ? 20.566 -6.369 -4.874 1.00 81.50 201 SER A CA 1
ATOM 1620 C C . SER A 1 201 ? 20.403 -6.398 -6.392 1.00 81.50 201 SER A C 1
ATOM 1622 O O . SER A 1 201 ? 20.060 -5.386 -6.991 1.00 81.50 201 SER A O 1
ATOM 1624 N N . ASN A 1 202 ? 20.635 -7.548 -7.025 1.00 81.06 202 ASN A N 1
ATOM 1625 C CA . ASN A 1 202 ? 20.467 -7.744 -8.473 1.00 81.06 202 ASN A CA 1
ATOM 1626 C C . ASN A 1 202 ? 19.268 -8.643 -8.805 1.00 81.06 202 ASN A C 1
ATOM 1628 O O . ASN A 1 202 ? 19.168 -9.155 -9.913 1.00 81.06 202 ASN A O 1
ATOM 1632 N N . ASN A 1 203 ? 18.385 -8.867 -7.835 1.00 84.69 203 AS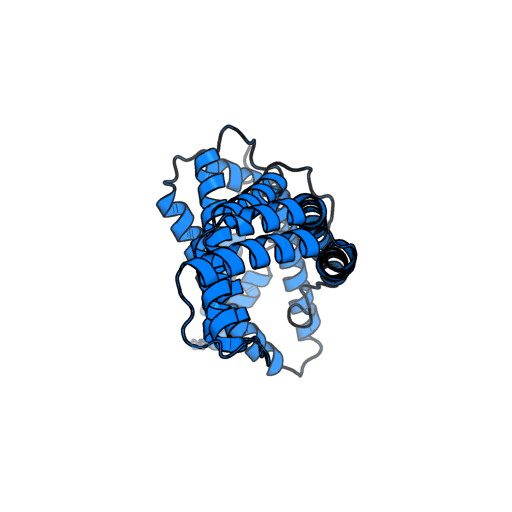N A N 1
ATOM 1633 C CA . ASN A 1 203 ? 17.186 -9.674 -7.987 1.00 84.69 203 ASN A CA 1
ATOM 1634 C C . ASN A 1 203 ? 15.982 -8.859 -7.512 1.00 84.69 203 ASN A C 1
ATOM 1636 O O . ASN A 1 203 ? 15.999 -8.310 -6.408 1.00 84.69 203 ASN A O 1
ATOM 1640 N N . ILE A 1 204 ? 14.940 -8.790 -8.337 1.00 85.94 204 ILE A N 1
ATOM 1641 C CA . ILE A 1 204 ? 13.776 -7.947 -8.061 1.00 85.94 204 ILE A CA 1
ATOM 1642 C C . ILE A 1 204 ? 13.004 -8.392 -6.809 1.00 85.94 204 ILE A C 1
ATOM 1644 O O . ILE A 1 204 ? 12.631 -7.536 -6.011 1.00 85.94 204 ILE A O 1
ATOM 1648 N N . GLY A 1 205 ? 12.854 -9.698 -6.559 1.00 87.38 205 GLY A N 1
ATOM 1649 C CA . GLY A 1 205 ? 12.227 -10.218 -5.336 1.00 87.38 205 GLY A CA 1
ATOM 1650 C C . GLY A 1 205 ? 12.987 -9.810 -4.072 1.00 87.38 205 GLY A C 1
ATOM 1651 O O . GLY A 1 205 ? 12.399 -9.382 -3.084 1.00 87.38 205 GLY A O 1
ATOM 1652 N N . SER A 1 206 ? 14.321 -9.816 -4.119 1.00 87.50 206 SER A N 1
ATOM 1653 C CA . SER A 1 206 ? 15.154 -9.310 -3.025 1.00 87.50 206 SER A CA 1
ATOM 1654 C C . SER A 1 206 ? 15.038 -7.790 -2.836 1.00 87.50 206 SER A C 1
ATOM 1656 O O . SER A 1 206 ? 15.098 -7.328 -1.696 1.00 87.50 206 SER A O 1
ATOM 1658 N N . ILE A 1 207 ? 14.858 -7.008 -3.908 1.00 87.25 207 ILE A N 1
ATOM 1659 C CA . ILE A 1 207 ? 14.602 -5.561 -3.802 1.00 87.25 207 ILE A CA 1
ATOM 1660 C C . ILE A 1 207 ? 13.239 -5.310 -3.154 1.00 87.25 207 ILE A C 1
ATOM 1662 O O . ILE A 1 207 ? 13.175 -4.564 -2.179 1.00 87.25 207 ILE A O 1
ATOM 1666 N N . ILE A 1 208 ? 12.179 -5.966 -3.639 1.00 86.69 208 ILE A N 1
ATOM 1667 C CA . ILE A 1 208 ? 10.829 -5.874 -3.061 1.00 86.69 208 ILE A CA 1
ATOM 1668 C C . ILE A 1 208 ? 10.873 -6.268 -1.583 1.00 86.69 208 ILE A C 1
ATOM 1670 O O . ILE A 1 208 ? 10.373 -5.528 -0.742 1.00 86.69 208 ILE A O 1
ATOM 1674 N N . SER A 1 209 ? 11.552 -7.366 -1.247 1.00 89.94 209 SER A N 1
ATOM 1675 C CA . SER A 1 209 ? 11.718 -7.807 0.136 1.00 89.94 209 SER A CA 1
ATOM 1676 C C . SER A 1 209 ? 12.387 -6.765 1.015 1.00 89.94 209 SER A C 1
ATOM 1678 O O . SER A 1 209 ? 11.914 -6.549 2.122 1.00 89.94 209 SER A O 1
ATOM 1680 N N . LYS A 1 210 ? 13.448 -6.094 0.556 1.00 88.19 210 LYS A N 1
ATOM 1681 C CA . LYS A 1 210 ? 14.101 -5.029 1.338 1.00 88.19 210 LYS A CA 1
ATOM 1682 C C . LYS A 1 210 ? 13.182 -3.821 1.541 1.00 88.19 210 LYS A C 1
ATOM 1684 O O . LYS A 1 210 ? 13.167 -3.234 2.619 1.00 88.19 210 LYS A O 1
ATOM 1689 N N . ILE A 1 211 ? 12.391 -3.464 0.526 1.00 84.44 211 ILE A N 1
ATOM 1690 C CA . ILE A 1 211 ? 11.379 -2.403 0.644 1.00 84.44 211 ILE A CA 1
ATOM 1691 C C . ILE A 1 211 ? 10.329 -2.803 1.689 1.00 84.44 211 ILE A C 1
ATOM 1693 O O . ILE A 1 211 ? 10.037 -2.027 2.597 1.00 84.44 211 ILE A O 1
ATOM 1697 N N . LEU A 1 212 ? 9.806 -4.028 1.610 1.00 89.06 212 LEU A N 1
ATOM 1698 C CA . LEU A 1 212 ? 8.821 -4.540 2.561 1.00 89.06 212 LEU A CA 1
ATOM 1699 C C . LEU A 1 212 ? 9.398 -4.733 3.968 1.00 89.06 212 LEU A C 1
ATOM 1701 O O . LEU A 1 212 ? 8.662 -4.565 4.932 1.00 89.06 212 LEU A O 1
ATOM 1705 N N . GLU A 1 213 ? 10.688 -5.041 4.118 1.00 90.06 213 GLU A N 1
ATOM 1706 C CA . GLU A 1 213 ? 11.367 -5.107 5.422 1.00 90.06 213 GLU A CA 1
ATOM 1707 C C . GLU A 1 213 ? 11.355 -3.736 6.106 1.00 90.06 213 GLU A C 1
ATOM 1709 O O . GLU A 1 213 ? 11.027 -3.642 7.290 1.00 90.06 213 GLU A O 1
ATOM 1714 N N . ASN A 1 214 ? 11.619 -2.662 5.356 1.00 85.44 214 ASN A N 1
ATOM 1715 C CA . ASN A 1 214 ? 11.533 -1.297 5.876 1.00 85.44 214 ASN A CA 1
ATOM 1716 C C . ASN A 1 214 ? 10.096 -0.937 6.278 1.00 85.44 214 ASN A C 1
ATOM 1718 O O . ASN A 1 214 ? 9.876 -0.433 7.381 1.00 85.44 214 ASN A O 1
ATOM 1722 N N . VAL A 1 215 ? 9.114 -1.256 5.425 1.00 85.88 215 VAL A N 1
ATOM 1723 C CA . VAL A 1 215 ? 7.684 -1.065 5.729 1.00 85.88 215 VAL A CA 1
ATOM 1724 C C . VAL A 1 215 ? 7.281 -1.853 6.978 1.00 85.88 215 VAL A C 1
ATOM 1726 O O . VAL A 1 215 ? 6.650 -1.304 7.877 1.00 85.88 215 VAL A O 1
ATOM 1729 N N . SER A 1 216 ? 7.682 -3.124 7.064 1.00 90.12 216 SER A N 1
ATOM 1730 C CA . SER A 1 216 ? 7.425 -4.018 8.197 1.00 90.12 216 SER A CA 1
ATOM 1731 C C . SER A 1 216 ? 8.005 -3.451 9.489 1.00 90.12 216 SER A C 1
ATOM 1733 O O . SER A 1 216 ? 7.312 -3.393 10.501 1.00 90.12 216 SER A O 1
ATOM 1735 N N . SER A 1 217 ? 9.259 -2.995 9.465 1.00 88.75 217 SER A N 1
ATOM 1736 C CA . SER A 1 217 ? 9.920 -2.399 10.628 1.00 88.75 217 SER A CA 1
ATOM 1737 C C . SER A 1 217 ? 9.182 -1.148 11.110 1.00 88.75 217 SER A C 1
ATOM 1739 O O . SER A 1 217 ? 8.852 -1.040 12.292 1.00 88.75 217 SER A O 1
ATOM 1741 N N . LYS A 1 218 ? 8.839 -0.240 10.187 1.00 86.25 218 LYS A N 1
ATOM 1742 C CA . LYS A 1 218 ? 8.096 0.990 10.492 1.00 86.25 218 LYS A CA 1
ATOM 1743 C C . LYS A 1 218 ? 6.720 0.683 11.089 1.00 86.25 218 LYS A C 1
ATOM 1745 O O . LYS A 1 218 ? 6.391 1.184 12.159 1.00 86.25 218 LYS A O 1
ATOM 1750 N N . LEU A 1 219 ? 5.955 -0.208 10.456 1.00 86.19 219 LEU A N 1
ATOM 1751 C CA . LEU A 1 219 ? 4.661 -0.657 10.969 1.00 86.19 219 LEU A CA 1
ATOM 1752 C C . LEU A 1 219 ? 4.794 -1.272 12.365 1.00 86.19 219 LEU A C 1
ATOM 1754 O O . LEU A 1 219 ? 4.081 -0.867 13.273 1.00 86.19 219 LEU A O 1
ATOM 1758 N N . ASN A 1 220 ? 5.723 -2.203 12.577 1.00 87.06 220 ASN A N 1
ATOM 1759 C CA . ASN A 1 220 ? 5.892 -2.854 13.878 1.00 87.06 220 ASN A CA 1
ATOM 1760 C C . ASN A 1 220 ? 6.243 -1.869 15.005 1.00 87.06 220 ASN A C 1
ATOM 1762 O O . ASN A 1 220 ? 5.813 -2.076 16.140 1.00 87.06 220 ASN A O 1
ATOM 1766 N N . ASN A 1 221 ? 6.981 -0.800 14.697 1.00 86.81 221 ASN A N 1
ATOM 1767 C CA . ASN A 1 221 ? 7.348 0.222 15.675 1.00 86.81 221 ASN A CA 1
ATOM 1768 C C . ASN A 1 221 ? 6.209 1.218 15.944 1.00 86.81 221 ASN A C 1
ATOM 1770 O O . ASN A 1 221 ? 5.991 1.602 17.093 1.00 86.81 221 ASN A O 1
ATOM 1774 N N . ASP A 1 222 ? 5.457 1.604 14.909 1.00 86.25 222 ASP A N 1
ATOM 1775 C CA . ASP A 1 222 ? 4.541 2.746 14.985 1.00 86.25 222 ASP A CA 1
ATOM 1776 C C . ASP A 1 222 ? 3.056 2.361 15.069 1.00 86.25 222 ASP A C 1
ATOM 1778 O O . ASP A 1 222 ? 2.235 3.189 15.471 1.00 86.25 222 ASP A O 1
ATOM 1782 N N . ILE A 1 223 ? 2.677 1.116 14.750 1.00 84.44 223 ILE A N 1
ATOM 1783 C CA . ILE A 1 223 ? 1.266 0.711 14.606 1.00 84.44 223 ILE A CA 1
ATOM 1784 C C . ILE A 1 223 ? 0.432 0.964 15.861 1.00 84.44 223 ILE A C 1
ATOM 1786 O O . ILE A 1 223 ? -0.719 1.371 15.760 1.00 84.44 223 ILE A O 1
ATOM 1790 N N . VAL A 1 224 ? 1.005 0.788 17.051 1.00 88.81 224 VAL A N 1
ATOM 1791 C CA . VAL A 1 224 ? 0.310 1.039 18.323 1.00 88.81 224 VAL A CA 1
ATOM 1792 C C . VAL A 1 224 ? -0.076 2.508 18.436 1.00 88.81 224 VAL A C 1
ATOM 1794 O O . VAL A 1 224 ? -1.215 2.840 18.757 1.00 88.81 224 VAL A O 1
ATOM 1797 N N . ASN A 1 225 ? 0.873 3.395 18.138 1.00 88.69 225 ASN A N 1
ATOM 1798 C CA . ASN A 1 225 ? 0.658 4.835 18.179 1.00 88.69 225 ASN A CA 1
ATOM 1799 C C . ASN A 1 225 ? -0.328 5.269 17.091 1.00 88.69 225 ASN A C 1
ATOM 1801 O O . ASN A 1 225 ? -1.161 6.137 17.337 1.00 88.69 225 ASN A O 1
ATOM 1805 N N . ILE A 1 226 ? -0.267 4.645 15.913 1.00 86.62 226 ILE A N 1
ATOM 1806 C CA . ILE A 1 226 ? -1.202 4.885 14.809 1.00 86.62 226 ILE A CA 1
ATOM 1807 C C . ILE A 1 226 ? -2.626 4.469 15.201 1.00 86.62 226 ILE A C 1
ATOM 1809 O O . ILE A 1 226 ? -3.552 5.259 15.048 1.00 86.62 226 ILE A O 1
ATOM 1813 N N . VAL A 1 227 ? -2.809 3.279 15.781 1.00 88.00 227 VAL A N 1
ATOM 1814 C CA . VAL A 1 227 ? -4.123 2.811 16.248 1.00 88.00 227 VAL A CA 1
ATOM 1815 C C . VAL A 1 227 ? -4.669 3.723 17.344 1.00 88.00 227 VAL A C 1
ATOM 1817 O O . VAL A 1 227 ? -5.815 4.156 17.252 1.00 88.00 227 VAL A O 1
ATOM 1820 N N . LYS A 1 228 ? -3.843 4.113 18.323 1.00 89.75 228 LYS A N 1
ATOM 1821 C CA . LYS A 1 228 ? -4.238 5.095 19.348 1.00 89.75 228 LYS A CA 1
ATOM 1822 C C . LYS A 1 228 ? -4.696 6.410 18.729 1.00 89.75 228 LYS A C 1
ATOM 1824 O O . LYS A 1 228 ? -5.727 6.946 19.120 1.00 89.75 228 LYS A O 1
ATOM 1829 N N . LYS A 1 229 ? -3.967 6.913 17.732 1.00 89.88 229 LYS A N 1
ATOM 1830 C CA . LYS A 1 229 ? -4.335 8.119 16.984 1.00 89.88 229 LYS A CA 1
ATOM 1831 C C . LYS A 1 229 ? -5.673 7.960 16.246 1.00 89.88 229 LYS A C 1
ATOM 1833 O O . LYS A 1 229 ? -6.453 8.907 16.242 1.00 89.88 229 LYS A O 1
ATOM 1838 N N . PHE A 1 230 ? -5.987 6.785 15.696 1.00 87.31 230 PHE A N 1
ATOM 1839 C CA . PHE A 1 230 ? -7.308 6.518 15.111 1.00 87.31 230 PHE A CA 1
ATOM 1840 C C . PHE A 1 230 ? -8.434 6.550 16.149 1.00 87.31 230 PHE A C 1
ATOM 1842 O O . PHE A 1 230 ? -9.515 7.035 15.838 1.00 87.31 230 PHE A O 1
ATOM 1849 N N . THR A 1 231 ? -8.188 6.146 17.400 1.00 89.25 231 THR A N 1
ATOM 1850 C CA . THR A 1 231 ? -9.210 6.263 18.463 1.00 89.25 231 THR A CA 1
ATOM 1851 C C . THR A 1 231 ? -9.564 7.707 18.837 1.00 89.25 231 THR A C 1
ATOM 1853 O O . THR A 1 231 ? -10.560 7.940 19.523 1.00 89.25 231 THR A O 1
ATOM 1856 N N . LEU A 1 232 ? -8.772 8.686 18.389 1.00 88.75 232 LEU A N 1
ATOM 1857 C CA . LEU A 1 232 ? -9.070 10.111 18.550 1.00 88.75 232 LEU A CA 1
ATOM 1858 C C . LEU A 1 232 ? -10.013 10.643 17.461 1.00 88.75 232 LEU A C 1
ATOM 1860 O O . LEU A 1 232 ? -10.499 11.763 17.587 1.00 88.75 232 LEU A O 1
ATOM 1864 N N . ASP A 1 233 ? -10.262 9.874 16.398 1.00 89.75 233 ASP A N 1
ATOM 1865 C CA . ASP A 1 233 ? -11.173 10.260 15.326 1.00 89.75 233 ASP A CA 1
ATOM 1866 C C . ASP A 1 233 ? -12.625 10.022 15.760 1.00 89.75 233 ASP A C 1
ATOM 1868 O O . ASP A 1 233 ? -13.102 8.890 15.842 1.00 89.75 233 ASP A O 1
ATOM 1872 N N . GLU A 1 234 ? -13.337 11.107 16.063 1.00 90.19 234 GLU A N 1
ATOM 1873 C CA . GLU A 1 234 ? -14.726 11.038 16.520 1.00 90.19 234 GLU A CA 1
ATOM 1874 C C . GLU A 1 234 ? -15.660 10.425 15.477 1.00 90.19 234 GLU A C 1
ATOM 1876 O O . GLU A 1 234 ? -16.599 9.729 15.853 1.00 90.19 234 GLU A O 1
ATOM 1881 N N . LYS A 1 235 ? -15.399 10.614 14.176 1.00 91.19 235 LYS A N 1
ATOM 1882 C CA . LYS A 1 235 ? -16.228 9.997 13.132 1.00 91.19 235 LYS A CA 1
ATOM 1883 C C . LYS A 1 235 ? -16.074 8.485 13.159 1.00 91.19 235 LYS A C 1
ATOM 1885 O O . LYS A 1 235 ? -17.076 7.780 13.110 1.00 91.19 235 LYS A O 1
ATOM 1890 N N . LEU A 1 236 ? -14.837 7.999 13.286 1.00 91.62 236 LEU A N 1
ATOM 1891 C CA . LEU A 1 236 ? -14.569 6.568 13.409 1.00 91.62 236 LEU A CA 1
ATOM 1892 C C . LEU A 1 236 ? -15.252 5.986 14.649 1.00 91.62 236 LEU A C 1
ATOM 1894 O O . LEU A 1 236 ? -15.943 4.977 14.552 1.00 91.62 236 LEU A O 1
ATOM 1898 N N . ILE A 1 237 ? -15.078 6.624 15.808 1.00 94.38 237 ILE A N 1
ATOM 1899 C CA . ILE A 1 237 ? -15.663 6.128 17.058 1.00 94.38 237 ILE A CA 1
ATOM 1900 C C . ILE A 1 237 ? -17.191 6.141 17.000 1.00 94.38 237 ILE A C 1
ATOM 1902 O O . ILE A 1 237 ? -17.807 5.164 17.410 1.00 94.38 237 ILE A O 1
ATOM 1906 N N . ASN A 1 238 ? -17.807 7.188 16.453 1.00 92.62 238 ASN A N 1
ATOM 1907 C CA . ASN A 1 238 ? -19.263 7.268 16.340 1.00 92.62 238 ASN A CA 1
ATOM 1908 C C . ASN A 1 238 ? -19.837 6.203 15.395 1.00 92.62 238 ASN A C 1
ATOM 1910 O O . ASN A 1 238 ? -20.887 5.632 15.697 1.00 92.62 238 ASN A O 1
ATOM 1914 N N . GLU A 1 239 ? -19.149 5.894 14.290 1.00 91.69 239 GLU A N 1
ATOM 1915 C CA . GLU A 1 239 ? -19.556 4.797 13.401 1.00 91.69 239 GLU A CA 1
ATOM 1916 C C . GLU A 1 239 ? -19.473 3.451 14.139 1.00 91.69 239 GLU A C 1
ATOM 1918 O O . GLU A 1 239 ? -20.430 2.682 14.128 1.00 91.69 239 GLU A O 1
ATOM 1923 N N . LEU A 1 240 ? -18.385 3.206 14.882 1.00 91.62 240 LEU A N 1
ATOM 1924 C CA . LEU A 1 240 ? -18.223 1.987 15.683 1.00 91.62 240 LEU A CA 1
ATOM 1925 C C . LEU A 1 240 ? -19.265 1.864 16.806 1.00 91.62 240 LEU A C 1
ATOM 1927 O O . LEU A 1 240 ? -19.758 0.767 17.058 1.00 91.62 240 LEU A O 1
ATOM 1931 N N . VAL A 1 241 ? -19.616 2.966 17.478 1.00 93.19 241 VAL A N 1
ATOM 1932 C CA . VAL A 1 241 ? -20.688 2.991 18.490 1.00 93.19 241 VAL A CA 1
ATOM 1933 C C . VAL A 1 241 ? -22.025 2.634 17.852 1.00 93.19 241 VAL A C 1
ATOM 1935 O O . VAL A 1 241 ? -22.756 1.806 18.390 1.00 93.19 241 VAL A O 1
ATOM 1938 N N . THR A 1 242 ? -22.336 3.230 16.701 1.00 90.31 242 THR A N 1
ATOM 1939 C CA . THR A 1 242 ? -23.585 2.969 15.974 1.00 90.31 242 THR A CA 1
ATOM 1940 C C . THR A 1 242 ? -23.679 1.500 15.570 1.00 90.31 242 THR A C 1
ATOM 1942 O O . THR A 1 242 ? -24.699 0.854 15.814 1.00 90.31 242 THR A O 1
ATOM 1945 N N . ASP A 1 243 ? -22.591 0.947 15.036 1.00 88.25 243 ASP A N 1
ATOM 1946 C CA . ASP A 1 243 ? -22.524 -0.460 14.655 1.00 88.25 243 ASP A CA 1
ATOM 1947 C C . ASP A 1 243 ? -22.637 -1.402 15.855 1.00 88.25 243 ASP A C 1
ATOM 1949 O O . ASP A 1 243 ? -23.308 -2.429 15.755 1.00 88.25 243 ASP A O 1
ATOM 1953 N N . LEU A 1 244 ? -22.045 -1.051 16.999 1.00 89.50 244 LEU A N 1
ATOM 1954 C CA . LEU A 1 244 ? -22.155 -1.840 18.225 1.00 89.50 244 LEU A CA 1
ATOM 1955 C C . LEU A 1 244 ? -23.585 -1.843 18.784 1.00 89.50 244 LEU A C 1
ATOM 1957 O O . LEU A 1 244 ? -24.068 -2.894 19.203 1.00 89.50 244 LEU A O 1
ATOM 1961 N N . ILE A 1 245 ? -24.262 -0.690 18.780 1.00 90.62 245 ILE A N 1
ATOM 1962 C CA . ILE A 1 245 ? -25.665 -0.563 19.206 1.00 90.62 245 ILE A CA 1
ATOM 1963 C C . ILE A 1 245 ? -26.560 -1.467 18.358 1.00 90.62 245 ILE A C 1
ATOM 1965 O O . ILE A 1 245 ? -27.380 -2.203 18.906 1.00 90.62 245 ILE A O 1
ATOM 1969 N N . GLU A 1 246 ? -26.380 -1.440 17.036 1.00 87.19 246 GLU A N 1
ATOM 1970 C CA . GLU A 1 246 ? -27.156 -2.268 16.114 1.00 87.19 246 GLU A CA 1
ATOM 1971 C C . GLU A 1 246 ? -26.836 -3.757 16.286 1.00 87.19 246 GLU A C 1
ATOM 1973 O O . GLU A 1 246 ? -27.749 -4.573 16.397 1.00 87.19 246 GLU A O 1
ATOM 1978 N N . PHE A 1 247 ? -25.550 -4.111 16.386 1.00 86.88 247 PHE A N 1
ATOM 1979 C CA . PHE A 1 247 ? -25.105 -5.492 16.580 1.00 86.88 247 PHE A CA 1
ATOM 1980 C C . PHE A 1 247 ? -25.681 -6.114 17.857 1.00 86.88 247 PHE A C 1
ATOM 1982 O O . PHE A 1 247 ? -26.143 -7.252 17.849 1.00 86.88 247 PHE A O 1
ATOM 1989 N N . LEU A 1 248 ? -25.691 -5.355 18.954 1.00 88.75 248 LEU A N 1
ATOM 1990 C CA . LEU A 1 248 ? -26.254 -5.787 20.232 1.00 88.75 248 LEU A CA 1
ATOM 1991 C C . LEU A 1 248 ? -27.777 -5.604 20.317 1.00 88.75 248 LEU A C 1
ATOM 1993 O O . LEU A 1 248 ? -28.368 -5.986 21.325 1.00 88.75 248 LEU A O 1
ATOM 1997 N N . SER A 1 249 ? -28.410 -5.035 19.284 1.00 89.56 249 SER A N 1
ATOM 1998 C CA . SER A 1 249 ? -29.845 -4.720 19.257 1.00 89.56 249 SER A CA 1
ATOM 1999 C C . SER A 1 249 ? -30.296 -3.900 20.475 1.00 89.56 249 SER A C 1
ATOM 2001 O O . SER A 1 249 ? -31.338 -4.170 21.073 1.00 89.56 249 SER A O 1
ATOM 2003 N N . LEU A 1 250 ? -29.492 -2.910 20.879 1.00 90.38 250 LEU A N 1
ATOM 2004 C CA . LEU A 1 250 ? -29.798 -2.073 22.041 1.00 90.38 250 LEU A CA 1
ATOM 2005 C C . LEU A 1 250 ? -30.914 -1.079 21.702 1.00 90.38 250 LEU A C 1
ATOM 2007 O O . LEU A 1 250 ? -30.765 -0.229 20.825 1.00 90.38 250 LEU A O 1
ATOM 2011 N N . GLU A 1 251 ? -32.021 -1.148 22.435 1.00 88.31 251 GLU A N 1
ATOM 2012 C CA . GLU A 1 251 ? -33.155 -0.239 22.266 1.00 88.31 251 GLU A CA 1
ATOM 2013 C C . GLU A 1 251 ? -33.043 1.004 23.163 1.00 88.31 251 GLU A C 1
ATOM 2015 O O . GLU A 1 251 ? -32.525 0.939 24.275 1.00 88.31 251 GLU A O 1
ATOM 2020 N N . LYS A 1 252 ? -33.612 2.131 22.705 1.00 87.81 252 LYS A N 1
ATOM 2021 C CA . LYS A 1 252 ? -33.742 3.394 23.468 1.00 87.81 252 LYS A CA 1
ATOM 2022 C C . LYS A 1 252 ? -32.416 3.985 23.974 1.00 87.81 252 LYS A C 1
ATOM 2024 O O . LYS A 1 252 ? -32.409 4.681 24.986 1.00 87.81 252 LYS A O 1
ATOM 2029 N N . THR A 1 253 ? -31.327 3.753 23.248 1.00 89.19 253 THR A N 1
ATOM 2030 C CA . THR A 1 253 ? -30.014 4.338 23.536 1.00 89.19 253 THR A CA 1
ATOM 2031 C C . THR A 1 253 ? -30.047 5.860 23.399 1.00 89.19 253 THR A C 1
ATOM 2033 O O . THR A 1 253 ? -30.404 6.401 22.348 1.00 89.19 253 THR A O 1
ATOM 2036 N N . ASN A 1 254 ? -29.686 6.553 24.476 1.00 92.25 254 ASN A N 1
ATOM 2037 C CA . ASN A 1 254 ? -29.603 8.010 24.531 1.00 92.25 254 ASN A CA 1
ATOM 2038 C C . ASN A 1 254 ? -28.157 8.497 24.273 1.00 92.25 254 ASN A C 1
ATOM 2040 O O . ASN A 1 254 ? -27.266 7.711 23.949 1.00 92.25 254 ASN A O 1
ATOM 2044 N N . GLU A 1 255 ? -27.913 9.807 24.365 1.00 92.38 255 GLU A N 1
ATOM 2045 C CA . GLU A 1 255 ? -26.571 10.366 24.131 1.00 92.38 255 GLU A CA 1
ATOM 2046 C C . GLU A 1 255 ? -25.556 10.005 25.231 1.00 92.38 255 GLU A C 1
ATOM 2048 O O . GLU A 1 255 ? -24.382 9.811 24.921 1.00 92.38 255 GLU A O 1
ATOM 2053 N N . GLU A 1 256 ? -25.987 9.836 26.485 1.00 93.19 256 GLU A N 1
ATOM 2054 C CA . GLU A 1 256 ? -25.105 9.381 27.573 1.00 93.19 256 GLU A CA 1
ATOM 2055 C C . GLU A 1 256 ? -24.624 7.943 27.324 1.00 93.19 256 GLU A C 1
ATOM 2057 O O . GLU A 1 256 ? -23.441 7.642 27.499 1.00 93.19 256 GLU A O 1
ATOM 2062 N N . ASP A 1 257 ? -25.512 7.071 26.832 1.00 91.94 257 ASP A N 1
ATOM 2063 C CA . ASP A 1 257 ? -25.172 5.697 26.457 1.00 91.94 257 ASP A CA 1
ATOM 2064 C C . ASP A 1 257 ? -24.142 5.674 25.322 1.00 91.94 257 ASP A C 1
ATOM 2066 O O . ASP A 1 257 ? -23.159 4.932 25.374 1.00 91.94 257 ASP A O 1
ATOM 2070 N N . LYS A 1 258 ? -24.329 6.516 24.297 1.00 94.06 258 LYS A N 1
ATOM 2071 C CA . LYS A 1 258 ? -23.378 6.638 23.182 1.00 94.06 258 LYS A CA 1
ATOM 2072 C C . LYS A 1 258 ? -22.021 7.155 23.648 1.00 94.06 258 LYS A C 1
ATOM 2074 O O . LYS A 1 258 ? -20.996 6.640 23.203 1.00 94.06 258 LYS A O 1
ATOM 2079 N N . GLU A 1 259 ? -21.993 8.135 24.551 1.00 94.56 259 GLU A N 1
ATOM 2080 C CA . GLU A 1 259 ? -20.745 8.660 25.109 1.00 94.56 259 GLU A CA 1
ATOM 2081 C C . GLU A 1 259 ? -20.008 7.591 25.930 1.00 94.56 259 GLU A C 1
ATOM 2083 O O . GLU A 1 259 ? -18.791 7.422 25.788 1.00 94.56 259 GLU A O 1
ATOM 2088 N N . PHE A 1 260 ? -20.739 6.828 26.751 1.00 94.81 260 PHE A N 1
ATOM 2089 C CA . PHE A 1 260 ? -20.192 5.698 27.500 1.00 94.81 260 PHE A CA 1
ATOM 2090 C C . PHE A 1 260 ? -19.608 4.631 26.567 1.00 94.81 260 PHE A C 1
ATOM 2092 O O . PHE A 1 260 ? -18.445 4.250 26.725 1.00 94.81 260 PHE A O 1
ATOM 2099 N N . LEU A 1 261 ? -20.369 4.191 25.560 1.00 94.94 261 LEU A N 1
ATOM 2100 C CA . LEU A 1 261 ? -19.905 3.210 24.577 1.00 94.94 261 LEU A CA 1
ATOM 2101 C C . LEU A 1 261 ? -18.693 3.729 23.797 1.00 94.94 261 LEU A C 1
ATOM 2103 O O . LEU A 1 261 ? -17.744 2.982 23.577 1.00 94.94 261 LEU A O 1
ATOM 2107 N N . GLY A 1 262 ? -18.672 5.014 23.438 1.00 96.00 262 GLY A N 1
ATOM 2108 C CA . GLY A 1 262 ? -17.532 5.642 22.776 1.00 96.00 262 GLY A CA 1
ATOM 2109 C C . GLY A 1 262 ? -16.265 5.602 23.631 1.00 96.00 262 GLY A C 1
ATOM 2110 O O . GLY A 1 262 ? -15.192 5.264 23.128 1.00 96.00 262 GLY A O 1
ATOM 2111 N N . LYS A 1 263 ? -16.371 5.889 24.936 1.00 95.94 263 LYS A N 1
ATOM 2112 C CA . LYS A 1 263 ? -15.250 5.756 25.886 1.00 95.94 263 LYS A CA 1
ATOM 2113 C C . LYS A 1 263 ? -14.796 4.302 26.012 1.00 95.94 263 LYS A C 1
ATOM 2115 O O . LYS A 1 263 ? -13.603 4.033 25.886 1.00 95.94 263 LYS A O 1
ATOM 2120 N N . LEU A 1 264 ? -15.737 3.372 26.169 1.00 94.69 264 LEU A N 1
ATOM 2121 C CA . LEU A 1 264 ? -15.452 1.943 26.279 1.00 94.69 264 LEU A CA 1
ATOM 2122 C C . LEU A 1 264 ? -14.738 1.404 25.030 1.00 94.69 264 LEU A C 1
ATOM 2124 O O . LEU A 1 264 ? -13.724 0.720 25.146 1.00 94.69 264 LEU A O 1
ATOM 2128 N N . ILE A 1 265 ? -15.213 1.746 23.829 1.00 94.44 265 ILE A N 1
ATOM 2129 C CA . ILE A 1 265 ? -14.588 1.341 22.561 1.00 94.44 265 ILE A CA 1
ATOM 2130 C C . ILE A 1 265 ? -13.156 1.874 22.470 1.00 94.44 265 ILE A C 1
ATOM 2132 O O . ILE A 1 265 ? -12.249 1.119 22.115 1.00 94.44 265 ILE A O 1
ATOM 2136 N N . LYS A 1 266 ? -12.922 3.144 22.829 1.00 95.62 266 LYS A N 1
ATOM 2137 C CA . LYS A 1 266 ? -11.568 3.722 22.858 1.00 95.62 266 LYS A CA 1
ATOM 2138 C C . LYS A 1 266 ? -10.650 2.935 23.793 1.00 95.62 266 LYS A C 1
ATOM 2140 O O . LYS A 1 266 ? -9.530 2.604 23.405 1.00 95.62 266 LYS A O 1
ATOM 2145 N N . GLU A 1 267 ? -11.109 2.611 25.000 1.00 95.12 267 GLU A N 1
ATOM 2146 C CA . GLU A 1 267 ? -10.337 1.819 25.965 1.00 95.12 267 GLU A CA 1
ATOM 2147 C C . GLU A 1 267 ? -10.039 0.408 25.450 1.00 95.12 267 GLU A C 1
ATOM 2149 O O . GLU A 1 267 ? -8.885 -0.023 25.498 1.00 95.12 267 GLU A O 1
ATOM 2154 N N . ILE A 1 268 ? -11.038 -0.280 24.887 1.00 93.62 268 ILE A N 1
ATOM 2155 C CA . ILE A 1 268 ? -10.883 -1.624 24.317 1.00 93.62 268 ILE A CA 1
ATOM 2156 C C . ILE A 1 268 ? -9.867 -1.611 23.174 1.00 93.62 268 ILE A C 1
ATOM 2158 O O . ILE A 1 268 ? -8.938 -2.418 23.180 1.00 93.62 268 ILE A O 1
ATOM 2162 N N . ILE A 1 269 ? -10.000 -0.698 22.206 1.00 93.12 269 ILE A N 1
ATOM 2163 C CA . ILE A 1 269 ? -9.082 -0.619 21.060 1.00 93.12 269 ILE A CA 1
ATOM 2164 C C . ILE A 1 269 ? -7.658 -0.326 21.538 1.00 93.12 269 ILE A C 1
ATOM 2166 O O . ILE A 1 269 ? -6.716 -0.996 21.110 1.00 93.12 269 ILE A O 1
ATOM 2170 N N . ASN A 1 270 ? -7.492 0.633 22.452 1.00 93.56 270 ASN A N 1
ATOM 2171 C CA . ASN A 1 270 ? -6.181 0.992 22.986 1.00 93.56 270 ASN A CA 1
ATOM 2172 C C . ASN A 1 270 ? -5.540 -0.165 23.757 1.00 93.56 270 ASN A C 1
ATOM 2174 O O . ASN A 1 270 ? -4.346 -0.416 23.596 1.00 93.56 270 ASN A O 1
ATOM 2178 N N . TYR A 1 271 ? -6.325 -0.900 24.546 1.00 94.06 271 TYR A N 1
ATOM 2179 C CA . TYR A 1 271 ? -5.855 -2.101 25.225 1.00 94.06 271 TYR A CA 1
ATOM 2180 C C . TYR A 1 271 ? -5.442 -3.185 24.223 1.00 94.06 271 TYR A C 1
ATOM 2182 O O . TYR A 1 271 ? -4.326 -3.699 24.300 1.00 94.06 271 TYR A O 1
ATOM 2190 N N . LEU A 1 272 ? -6.299 -3.497 23.242 1.00 92.44 272 LEU A N 1
ATOM 2191 C CA . LEU A 1 272 ? -6.036 -4.510 22.217 1.00 92.44 272 LEU A CA 1
ATOM 2192 C C . LEU A 1 272 ? -4.771 -4.197 21.416 1.00 92.44 272 LEU A C 1
ATOM 2194 O O . LEU A 1 272 ? -3.953 -5.098 21.213 1.00 92.44 272 LEU A O 1
ATOM 2198 N N . ALA A 1 273 ? -4.571 -2.935 21.029 1.00 92.12 273 ALA A N 1
ATOM 2199 C CA . ALA A 1 273 ? -3.389 -2.479 20.301 1.00 92.12 273 ALA A CA 1
ATOM 2200 C C . ALA A 1 273 ? -2.080 -2.742 21.065 1.00 92.12 273 ALA A C 1
ATOM 2202 O O . ALA A 1 273 ? -1.035 -2.993 20.463 1.00 92.12 273 ALA A O 1
ATOM 2203 N N . GLU A 1 274 ? -2.124 -2.719 22.397 1.00 92.50 274 GLU A N 1
ATOM 2204 C CA . GLU A 1 274 ? -0.957 -2.961 23.243 1.00 92.50 274 GLU A CA 1
ATOM 2205 C C . GLU A 1 274 ? -0.647 -4.448 23.449 1.00 92.50 274 GLU A C 1
ATOM 2207 O O . GLU A 1 274 ? 0.476 -4.793 23.836 1.00 92.50 274 GLU A O 1
ATOM 2212 N N . THR A 1 275 ? -1.605 -5.336 23.166 1.00 94.50 275 THR A N 1
ATOM 2213 C CA . THR A 1 275 ? -1.452 -6.770 23.422 1.00 94.50 275 THR A CA 1
ATOM 2214 C C . THR A 1 275 ? -0.375 -7.417 22.552 1.00 94.50 275 THR A C 1
ATOM 2216 O O . THR A 1 275 ? -0.191 -7.104 21.372 1.00 94.50 275 THR A O 1
ATOM 2219 N N . ASN A 1 276 ? 0.284 -8.435 23.114 1.00 91.62 276 ASN A N 1
ATOM 2220 C CA . ASN A 1 276 ? 1.185 -9.305 22.354 1.00 91.62 276 ASN A CA 1
ATOM 2221 C C . ASN A 1 276 ? 0.466 -10.019 21.207 1.00 91.62 276 ASN A C 1
ATOM 2223 O O . ASN A 1 276 ? 1.081 -10.289 20.175 1.00 91.62 276 ASN A O 1
ATOM 2227 N N . TYR A 1 277 ? -0.824 -10.323 21.380 1.00 91.06 277 TYR A N 1
ATOM 2228 C CA . TYR A 1 277 ? -1.631 -10.904 20.320 1.00 91.06 277 TYR A CA 1
ATOM 2229 C C . TYR A 1 277 ? -1.668 -9.970 19.106 1.00 91.06 277 TYR A C 1
ATOM 2231 O O . TYR A 1 277 ? -1.217 -10.363 18.036 1.00 91.06 277 TYR A O 1
ATOM 2239 N N . PHE A 1 278 ? -2.075 -8.712 19.274 1.00 91.44 278 PHE A N 1
ATOM 2240 C CA . PHE A 1 278 ? -2.104 -7.760 18.166 1.00 91.44 278 PHE A CA 1
ATOM 2241 C C . PHE A 1 278 ? -0.708 -7.509 17.577 1.00 91.44 278 PHE A C 1
ATOM 2243 O O . PHE A 1 278 ? -0.470 -7.785 16.401 1.00 91.44 278 PHE A O 1
ATOM 2250 N N . LYS A 1 279 ? 0.255 -7.082 18.403 1.00 91.50 279 LYS A N 1
ATOM 2251 C CA . LYS A 1 279 ? 1.605 -6.714 17.940 1.00 91.50 279 LYS A CA 1
ATOM 2252 C C . LYS A 1 279 ? 2.327 -7.866 17.248 1.00 91.50 279 LYS A C 1
ATOM 2254 O O . LYS A 1 279 ? 2.877 -7.707 16.164 1.00 91.50 279 LYS A O 1
ATOM 2259 N N . THR A 1 280 ? 2.336 -9.043 17.873 1.00 89.81 280 THR A N 1
ATOM 2260 C CA . THR A 1 280 ? 3.128 -10.174 17.376 1.00 89.81 280 THR A CA 1
ATOM 2261 C C . THR A 1 280 ? 2.331 -11.050 16.423 1.00 89.81 280 THR A C 1
ATOM 2263 O O . THR A 1 280 ? 2.843 -11.423 15.370 1.00 89.81 280 THR A O 1
ATOM 2266 N N . LYS A 1 281 ? 1.106 -11.448 16.794 1.00 90.88 281 LYS A N 1
ATOM 2267 C CA . LYS A 1 281 ? 0.349 -12.438 16.013 1.00 90.88 281 LYS A CA 1
ATOM 2268 C C . LYS A 1 281 ? -0.300 -11.827 14.785 1.00 90.88 281 LYS A C 1
ATOM 2270 O O . LYS A 1 281 ? -0.332 -12.511 13.770 1.00 90.88 281 LYS A O 1
ATOM 2275 N N . ILE A 1 282 ? -0.792 -10.593 14.885 1.00 88.88 282 ILE A N 1
ATOM 2276 C CA . ILE A 1 282 ? -1.455 -9.920 13.768 1.00 88.88 282 ILE A CA 1
ATOM 2277 C C . ILE A 1 282 ? -0.433 -9.134 12.958 1.00 88.88 282 ILE A C 1
ATOM 2279 O O . ILE A 1 282 ? -0.200 -9.480 11.807 1.00 88.88 282 ILE A O 1
ATOM 2283 N N . ILE A 1 283 ? 0.230 -8.136 13.545 1.00 90.69 283 ILE A N 1
ATOM 2284 C CA . ILE A 1 283 ? 1.087 -7.228 12.771 1.00 90.69 283 ILE A CA 1
ATOM 2285 C C . ILE A 1 283 ? 2.371 -7.928 12.330 1.00 90.69 283 ILE A C 1
ATOM 2287 O O . ILE A 1 283 ? 2.526 -8.211 11.143 1.00 90.69 283 ILE A O 1
ATOM 2291 N N . LYS A 1 284 ? 3.247 -8.295 13.275 1.00 91.75 284 LYS A N 1
ATOM 2292 C CA . LYS A 1 284 ? 4.570 -8.841 12.947 1.00 91.75 284 LYS A CA 1
ATOM 2293 C C . LYS A 1 284 ? 4.508 -10.077 12.055 1.00 91.75 284 LYS A C 1
ATOM 2295 O O . LYS A 1 284 ? 5.198 -10.137 11.050 1.00 91.75 284 LYS A O 1
ATOM 2300 N N . ARG A 1 285 ? 3.680 -11.073 12.387 1.00 92.38 285 ARG A N 1
ATOM 2301 C CA . ARG A 1 285 ? 3.579 -12.290 11.561 1.00 92.38 285 ARG A CA 1
ATOM 2302 C C . ARG A 1 285 ? 3.070 -12.010 10.152 1.00 92.38 285 ARG A C 1
ATOM 2304 O O . ARG A 1 285 ? 3.568 -12.636 9.223 1.00 92.38 285 ARG A O 1
ATOM 2311 N N . THR A 1 286 ? 2.103 -11.107 9.993 1.00 90.88 286 THR A N 1
ATOM 2312 C CA . THR A 1 286 ? 1.578 -10.762 8.665 1.00 90.88 286 THR A CA 1
ATOM 2313 C C . THR A 1 286 ? 2.643 -10.049 7.846 1.00 90.88 286 THR A C 1
ATOM 2315 O O . THR A 1 286 ? 2.885 -10.423 6.700 1.00 90.88 286 THR A O 1
ATOM 2318 N N . THR A 1 287 ? 3.333 -9.067 8.431 1.00 92.38 287 THR A N 1
ATOM 2319 C CA . THR A 1 287 ? 4.376 -8.332 7.710 1.00 92.38 287 THR A CA 1
ATOM 2320 C C . THR A 1 287 ? 5.602 -9.202 7.426 1.00 92.38 287 THR A C 1
ATOM 2322 O O . THR A 1 287 ? 6.108 -9.166 6.308 1.00 92.38 287 THR A O 1
ATOM 2325 N N . ASP A 1 288 ? 6.034 -10.048 8.366 1.00 93.06 288 ASP A N 1
ATOM 2326 C CA . ASP A 1 288 ? 7.139 -11.001 8.176 1.00 93.06 288 ASP A CA 1
ATOM 2327 C C . ASP A 1 288 ? 6.813 -12.045 7.095 1.00 93.06 288 ASP A C 1
ATOM 2329 O O . ASP A 1 288 ? 7.682 -12.407 6.294 1.00 93.06 288 ASP A O 1
ATOM 2333 N N . PHE A 1 289 ? 5.562 -12.520 7.044 1.00 93.44 289 PHE A N 1
ATOM 2334 C CA . PHE A 1 289 ? 5.096 -13.410 5.982 1.00 93.44 289 PHE A CA 1
ATOM 2335 C C . PHE A 1 289 ? 5.185 -12.730 4.613 1.00 93.44 289 PHE A C 1
ATOM 2337 O O . PHE A 1 289 ? 5.790 -13.294 3.705 1.00 93.44 289 PHE A O 1
ATOM 2344 N N . LEU A 1 290 ? 4.659 -11.507 4.472 1.00 91.38 290 LEU A N 1
ATOM 2345 C CA . LEU A 1 290 ? 4.709 -10.756 3.211 1.00 91.38 290 LEU A CA 1
ATOM 2346 C C . LEU A 1 290 ? 6.148 -10.467 2.768 1.00 91.38 290 LEU A C 1
ATOM 2348 O O . LEU A 1 290 ? 6.489 -10.655 1.600 1.00 91.38 290 LEU A O 1
ATOM 2352 N N . VAL A 1 291 ? 7.010 -10.069 3.708 1.00 93.25 291 VAL A N 1
ATOM 2353 C CA . VAL A 1 291 ? 8.450 -9.904 3.474 1.00 93.25 291 VAL A CA 1
ATOM 2354 C C . VAL A 1 291 ? 9.060 -11.194 2.936 1.00 93.25 291 VAL A C 1
ATOM 2356 O O . VAL A 1 291 ? 9.715 -11.182 1.896 1.00 93.25 291 VAL A O 1
ATOM 2359 N N . SER A 1 292 ? 8.825 -12.316 3.611 1.00 92.50 292 SER A N 1
ATOM 2360 C CA . SER A 1 292 ? 9.414 -13.601 3.225 1.00 92.50 292 SER A CA 1
ATOM 2361 C C . SER A 1 292 ? 8.911 -14.056 1.857 1.00 92.50 292 SER A C 1
ATOM 2363 O O . SER A 1 292 ? 9.716 -14.398 0.995 1.00 92.50 292 SER A O 1
ATOM 2365 N N . TYR A 1 293 ? 7.600 -13.970 1.632 1.00 92.94 293 TYR A N 1
ATOM 2366 C CA . TYR A 1 293 ? 6.957 -14.363 0.383 1.00 92.94 293 TYR A CA 1
ATOM 2367 C C . TYR A 1 293 ? 7.397 -13.500 -0.806 1.00 92.94 293 TYR A C 1
ATOM 2369 O O . TYR A 1 293 ? 7.508 -13.980 -1.930 1.00 92.94 293 TYR A O 1
ATOM 2377 N N . SER A 1 294 ? 7.729 -12.225 -0.590 1.00 91.50 294 SER A N 1
ATOM 2378 C CA . SER A 1 294 ? 8.216 -11.353 -1.668 1.00 91.50 294 SER A CA 1
ATOM 2379 C C . SER A 1 294 ? 9.566 -11.764 -2.261 1.00 91.50 294 SER A C 1
ATOM 2381 O O . SER A 1 294 ? 9.846 -11.449 -3.418 1.00 91.50 294 SER A O 1
ATOM 2383 N N . LYS A 1 295 ? 10.383 -12.525 -1.516 1.00 90.31 295 LYS A N 1
ATOM 2384 C CA . LYS A 1 295 ? 11.636 -13.099 -2.036 1.00 90.31 295 LYS A CA 1
ATOM 2385 C C . LYS A 1 295 ? 11.382 -14.142 -3.123 1.00 90.31 295 LYS A C 1
ATOM 2387 O O . LYS A 1 295 ? 12.282 -14.406 -3.913 1.00 90.31 295 LYS A O 1
ATOM 2392 N N . GLU A 1 296 ? 10.180 -14.714 -3.167 1.00 90.44 296 GLU A N 1
ATOM 2393 C CA . GLU A 1 296 ? 9.783 -15.725 -4.150 1.00 90.44 296 GLU A CA 1
ATOM 2394 C C . GLU A 1 296 ? 9.337 -15.117 -5.487 1.00 90.44 296 GLU A C 1
ATOM 2396 O O . GLU A 1 296 ? 9.122 -15.855 -6.449 1.00 90.44 296 GLU A O 1
ATOM 2401 N N . PHE A 1 297 ? 9.210 -13.786 -5.580 1.00 90.12 297 PHE A N 1
ATOM 2402 C CA . PHE A 1 297 ? 8.774 -13.136 -6.810 1.00 90.12 297 PHE A CA 1
ATOM 2403 C C . PHE A 1 297 ? 9.765 -13.380 -7.962 1.00 90.12 297 PHE A C 1
ATOM 2405 O O . PHE A 1 297 ? 10.948 -13.034 -7.890 1.00 90.12 297 PHE A O 1
ATOM 2412 N N . ASP A 1 298 ? 9.245 -13.939 -9.058 1.00 84.56 298 ASP A N 1
ATOM 2413 C CA . ASP A 1 298 ? 9.969 -14.199 -10.301 1.00 84.56 298 ASP A CA 1
ATOM 2414 C C . ASP A 1 298 ? 9.201 -13.590 -11.481 1.00 84.56 298 ASP A C 1
ATOM 2416 O O . ASP A 1 298 ? 8.058 -13.961 -11.764 1.00 84.56 298 ASP A O 1
ATOM 2420 N N . ILE A 1 299 ? 9.855 -12.689 -12.219 1.00 83.12 299 ILE A N 1
ATOM 2421 C CA . ILE A 1 299 ? 9.277 -12.011 -13.387 1.00 83.12 299 ILE A CA 1
ATOM 2422 C C . ILE A 1 299 ? 8.860 -12.970 -14.511 1.00 83.12 299 ILE A C 1
ATOM 2424 O O . ILE A 1 299 ? 8.063 -12.607 -15.374 1.00 83.12 299 ILE A O 1
ATOM 2428 N N . THR A 1 300 ? 9.394 -14.194 -14.529 1.00 80.50 300 THR A N 1
ATOM 2429 C CA . THR A 1 300 ? 9.012 -15.231 -15.497 1.00 80.50 300 THR A CA 1
ATOM 2430 C C . THR A 1 300 ? 7.697 -15.914 -15.127 1.00 80.50 300 THR A C 1
ATOM 2432 O O . THR A 1 300 ? 7.054 -16.527 -15.981 1.00 80.50 300 THR A O 1
ATOM 2435 N N . LYS A 1 301 ? 7.261 -15.793 -13.866 1.00 81.00 301 LYS A N 1
ATOM 2436 C CA . LYS A 1 301 ? 6.004 -16.352 -13.352 1.00 81.00 301 LYS A CA 1
ATOM 2437 C C . LYS A 1 301 ? 5.273 -15.358 -12.436 1.00 81.00 301 LYS A C 1
ATOM 2439 O O . LYS A 1 301 ? 4.859 -15.729 -11.339 1.00 81.00 301 LYS A O 1
ATOM 2444 N N . PRO A 1 302 ? 5.015 -14.122 -12.896 1.00 75.25 302 PRO A N 1
ATOM 2445 C CA . PRO A 1 302 ? 4.564 -13.032 -12.034 1.00 75.25 302 PRO A CA 1
ATOM 2446 C C . PRO A 1 302 ? 3.125 -13.203 -11.526 1.00 75.25 302 PRO A C 1
ATOM 2448 O O . PRO A 1 302 ? 2.716 -12.461 -10.652 1.00 75.25 302 PRO A O 1
ATOM 2451 N N . PHE A 1 303 ? 2.352 -14.142 -12.090 1.00 77.62 303 PHE A N 1
ATOM 2452 C CA . PHE A 1 303 ? 0.984 -14.464 -11.656 1.00 77.62 303 PHE A CA 1
ATOM 2453 C C . PHE A 1 303 ? 0.902 -15.681 -10.719 1.00 77.62 303 PHE A C 1
ATOM 2455 O O . PHE A 1 303 ? -0.205 -16.065 -10.339 1.00 77.62 303 PHE A O 1
ATOM 2462 N N . GLN A 1 304 ? 2.024 -16.371 -10.474 1.00 78.62 304 GLN A N 1
ATOM 2463 C CA . GLN A 1 304 ? 2.098 -17.430 -9.456 1.00 78.62 304 GLN A CA 1
ATOM 2464 C C . GLN A 1 304 ? 2.372 -16.858 -8.066 1.00 78.62 304 GLN A C 1
ATOM 2466 O O . GLN A 1 304 ? 1.933 -17.449 -7.084 1.00 78.62 304 GLN A O 1
ATOM 2471 N N . TRP A 1 305 ? 3.112 -15.752 -8.035 1.00 77.25 305 TRP A N 1
ATOM 2472 C CA . TRP A 1 305 ? 3.228 -14.849 -6.901 1.00 77.25 305 TRP A CA 1
ATOM 2473 C C . TRP A 1 305 ? 1.979 -13.962 -6.821 1.00 77.25 305 TRP A C 1
ATOM 2475 O O . TRP A 1 305 ? 1.529 -13.679 -5.692 1.00 77.25 305 TRP A O 1
#

Foldseek 3Di:
DDPPVQVVVLVVQLVVQLVVQCVPDDDDVVSSVVSNVVSVLPRQVLVVQALVNLLVVVVVVQVDPPPLVNLLVVLLVVVVVCVVCVVVVVVVVVVPPDDDPVLPSVQVSLLSVQSSVVSNLLSQFQSDDPPRRPSVLVSVLVNVLVVVLVVVLVVLCPDDDPQDDSVLSSVLVNLLSPDPLVSVLSSVLSCCRRNHDGDPDSGQLSVVLVSLVSSLVSCLVCVLVSQLVVLPPPVNLLSVLVSVCVSVVPPPDDPVNSVVSSVVVSVVSNVCSPDCCCSPVPRNVVSVVVSVVSSVQDSSCNVVD